Protein AF-A0A1S8BH50-F1 (afdb_monomer)

InterPro domains:
  IPR014816 tRNA (1-methyladenosine) methyltransferase catalytic subunit Gcd14 [PS51620] (1-243)
  IPR014816 tRNA (1-methyladenosine) methyltransferase catalytic subunit Gcd14 [PTHR12133] (14-242)
  IPR029063 S-adenosyl-L-methionine-dependent methyltransferase superfamily [G3DSA:3.40.50.150] (2-209)
  IPR029063 S-adenosyl-L-methionine-dependent methyltransferase superfamily [SSF53335] (15-240)

Solvent-accessible surface area (backbone atoms only — not comparable to full-atom values): 14411 Å² total; per-residue (Å²): 117,69,66,64,53,51,55,54,47,63,72,68,59,89,71,72,45,81,46,71,35,74,48,64,68,59,48,54,50,49,52,55,48,42,44,55,43,83,78,23,75,51,44,86,37,52,46,83,43,76,37,58,71,67,62,52,54,51,53,51,36,46,63,72,32,72,76,41,88,86,49,80,59,77,48,81,32,61,66,46,78,43,84,46,101,65,53,60,81,45,46,70,61,47,61,56,35,36,29,73,74,14,40,40,38,40,44,31,76,42,68,67,56,50,51,52,39,53,48,50,37,61,75,71,65,47,51,62,44,81,74,49,32,35,38,42,42,46,104,84,50,77,38,47,39,50,74,45,85,40,71,28,56,54,54,57,44,62,70,36,65,83,61,78,83,90,83,84,90,82,89,85,92,88,85,90,87,89,83,90,88,52,88,71,60,47,54,55,50,52,47,33,54,52,47,41,52,51,47,52,51,52,49,52,54,49,54,51,52,42,52,68,57,89,77,72,79,42,74,46,81,42,78,47,82,70,78,91,88,59,84,49,35,27,35,43,32,30,32,28,48,85,125

Secondary structure (DSSP, 8-state):
-HHHHHHHHHHH-S--EEEEES-HHHHHHHHHHHHHGGGTTTTTTEEEEES-HHHHHHHHHHHHHTT-TTSPPPP-EEEEEEE-TT-GGGHHHHHHHEEEEEEEEEEESSHHHHHHHHHHHHHTT-SEEEEEEEEE-STT-EEEEEEEEE--HHHHHHHHTTS-------------------TTHHHHHHHHHHHHHHHHHHHHHHHHHHHH--SS-EEEEEE-S-------EEEEEEEE---

Organism: NCBI:txid420778

Nearest PDB structures (foldseek):
  3mb5-assembly1_A  TM=7.021E-01  e=3.805E-06  Pyrococcus abyssi
  2b25-assembly2_B  TM=7.032E-01  e=1.064E-05  Homo sapiens
  2yvl-assembly1_D  TM=6.959E-01  e=5.247E-06  Aquifex aeolicus VF5
  2b25-assembly1_A  TM=7.133E-01  e=7.323E-05  Homo sapiens
  3e05-assembly1_G  TM=7.175E-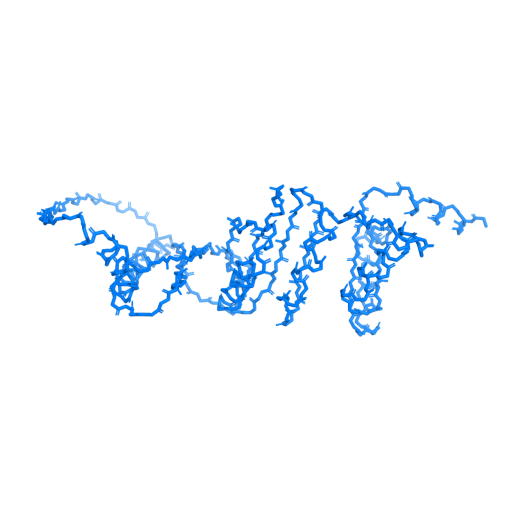01  e=2.825E-04  Geobacter metallireducens GS-15

Radius of gyration: 24.5 Å; Cα contacts (8 Å, |Δi|>4): 302; chains: 1; bounding box: 55×53×73 Å

pLDDT: mean 77.1, std 21.32, range [24.53, 97.88]

Foldseek 3Di:
DVVVVLVVVLVVDDAAAEDEDQDPVVQVVVLVCCCPVVNNPCNSRYDYDHDDPQVVLVVVQCVQCVNPPVDGRQADAQEEEAEDACCLVCQQSNLRNHDAQRKYKYWFQDPVVVVVSVVSCVVVVRQKDFPWKWKDFPDDDIWTKDKDWDQQVLVVCVVCVVPDDDDDDDDDDDDDDDDDDDVPVVVQVVQQVVVVVVLVVVVVVVNVVSNPDDDDIDIDIGIDTGDDDGSIIMMIMIGRHDD

Structure (mmCIF, N/CA/C/O backbone):
data_AF-A0A1S8BH50-F1
#
_entry.id   AF-A0A1S8BH50-F1
#
loop_
_atom_site.group_PDB
_atom_site.id
_atom_site.type_symbol
_atom_site.label_atom_id
_atom_site.label_alt_id
_atom_site.label_comp_id
_atom_site.label_asym_id
_atom_site.label_entity_id
_atom_site.label_seq_id
_atom_site.pdbx_PDB_ins_code
_atom_site.Cartn_x
_atom_site.Cartn_y
_atom_site.Cartn_z
_atom_site.occupancy
_atom_site.B_iso_or_equiv
_atom_site.auth_seq_id
_atom_site.auth_comp_id
_atom_site.auth_asym_id
_atom_site.auth_atom_id
_atom_site.pdbx_PDB_model_num
ATOM 1 N N . MET A 1 1 ? 15.007 -6.903 -35.157 1.00 47.75 1 MET A N 1
ATOM 2 C CA . MET A 1 1 ? 13.846 -7.816 -35.296 1.00 47.75 1 MET A CA 1
ATOM 3 C C . MET A 1 1 ? 13.335 -8.311 -33.941 1.00 47.75 1 MET A C 1
ATOM 5 O O . MET A 1 1 ? 12.157 -8.131 -33.691 1.00 47.75 1 MET A O 1
ATOM 9 N N . ALA A 1 2 ? 14.174 -8.856 -33.044 1.00 56.59 2 ALA A N 1
ATOM 10 C CA . ALA A 1 2 ? 13.726 -9.377 -31.736 1.00 56.59 2 ALA A CA 1
ATOM 11 C C . ALA A 1 2 ? 13.183 -8.314 -30.750 1.00 56.59 2 ALA A C 1
ATOM 13 O O . ALA A 1 2 ? 12.221 -8.572 -30.034 1.00 56.59 2 ALA A O 1
ATOM 14 N N . GLU A 1 3 ? 13.760 -7.109 -30.743 1.00 60.72 3 GLU A N 1
ATOM 15 C CA . GLU A 1 3 ? 13.380 -6.018 -29.828 1.00 60.72 3 GLU A CA 1
ATOM 16 C C . GLU A 1 3 ? 11.953 -5.500 -30.083 1.00 60.72 3 GLU A C 1
ATOM 18 O O . GLU A 1 3 ? 11.178 -5.302 -29.152 1.00 60.72 3 GLU A O 1
ATOM 23 N N . HIS A 1 4 ? 11.552 -5.410 -31.356 1.00 63.06 4 HIS A N 1
ATOM 24 C CA . HIS A 1 4 ? 10.189 -5.036 -31.739 1.00 63.06 4 HIS A CA 1
ATOM 25 C C . HIS A 1 4 ? 9.160 -6.094 -31.304 1.00 63.06 4 HIS A C 1
ATOM 27 O O . HIS A 1 4 ? 8.037 -5.753 -30.936 1.00 63.06 4 HIS A O 1
ATOM 33 N N . THR A 1 5 ? 9.541 -7.376 -31.298 1.00 81.69 5 THR A N 1
ATOM 34 C CA . THR A 1 5 ? 8.687 -8.478 -30.829 1.00 81.69 5 THR A CA 1
ATOM 35 C C . THR A 1 5 ? 8.511 -8.447 -29.311 1.00 81.69 5 THR A C 1
ATOM 37 O O . THR A 1 5 ? 7.391 -8.614 -28.831 1.00 81.69 5 THR A O 1
ATOM 40 N N . LEU A 1 6 ? 9.584 -8.181 -28.557 1.00 81.25 6 LEU A N 1
ATOM 41 C CA . LEU A 1 6 ? 9.535 -8.093 -27.095 1.00 81.25 6 LEU A CA 1
ATOM 42 C C . LEU A 1 6 ? 8.709 -6.893 -26.621 1.00 81.25 6 LEU A C 1
ATOM 44 O O . LEU A 1 6 ? 7.844 -7.047 -25.764 1.00 81.25 6 LEU A O 1
ATOM 48 N N . GLU A 1 7 ? 8.927 -5.713 -27.200 1.00 82.81 7 GLU A N 1
ATOM 49 C CA . GLU A 1 7 ? 8.166 -4.510 -26.841 1.00 82.81 7 GLU A CA 1
ATOM 50 C C . GLU A 1 7 ? 6.688 -4.620 -27.243 1.00 82.81 7 GLU A C 1
ATOM 52 O O . GLU A 1 7 ? 5.803 -4.189 -26.503 1.00 82.81 7 GLU A O 1
ATOM 57 N N . SER A 1 8 ? 6.390 -5.273 -28.372 1.00 85.38 8 SER A N 1
ATOM 58 C CA . SER A 1 8 ? 5.005 -5.584 -28.754 1.00 85.38 8 SER A CA 1
ATOM 59 C C . SER A 1 8 ? 4.345 -6.541 -27.759 1.00 85.38 8 SER A C 1
ATOM 61 O O . SER A 1 8 ? 3.203 -6.319 -27.360 1.00 85.38 8 SER A O 1
ATOM 63 N N . TRP A 1 9 ? 5.069 -7.569 -27.309 1.00 86.62 9 TRP A N 1
ATOM 64 C CA . TRP A 1 9 ? 4.581 -8.508 -26.301 1.00 86.62 9 TRP A CA 1
ATOM 65 C C . TRP A 1 9 ? 4.353 -7.830 -24.941 1.00 86.62 9 TRP A C 1
ATOM 67 O O . TRP A 1 9 ? 3.285 -7.988 -24.348 1.00 86.62 9 TRP A O 1
ATOM 77 N N . LYS A 1 10 ? 5.291 -6.990 -24.476 1.00 86.25 10 LYS A N 1
ATOM 78 C CA . LYS A 1 10 ? 5.160 -6.245 -23.210 1.00 86.25 10 LYS A CA 1
ATOM 79 C C . LYS A 1 10 ? 3.931 -5.340 -23.176 1.00 86.25 10 LYS A C 1
ATOM 81 O O . LYS A 1 10 ? 3.377 -5.121 -22.103 1.00 86.25 10 LYS A O 1
ATOM 86 N N . ARG A 1 11 ? 3.493 -4.821 -24.328 1.00 84.38 11 ARG A N 1
ATOM 87 C CA . ARG A 1 11 ? 2.265 -4.015 -24.445 1.00 84.38 11 ARG A CA 1
ATOM 88 C C . ARG A 1 11 ? 0.982 -4.837 -24.327 1.00 84.38 11 ARG A C 1
ATOM 90 O O . ARG A 1 11 ? -0.057 -4.268 -24.016 1.00 84.38 11 ARG A O 1
ATOM 97 N N . GLN A 1 12 ? 1.043 -6.137 -24.602 1.00 86.44 12 GLN A N 1
ATOM 98 C CA . GLN A 1 12 ? -0.116 -7.035 -24.609 1.00 86.44 12 GLN A CA 1
ATOM 99 C C . GLN A 1 12 ? -0.230 -7.885 -23.336 1.00 86.44 12 GLN A C 1
ATOM 101 O O . GLN A 1 12 ? -1.273 -8.504 -23.110 1.00 86.44 12 GLN A O 1
ATOM 106 N N . ARG A 1 13 ? 0.817 -7.938 -22.499 1.00 88.56 13 ARG A N 1
ATOM 107 C CA . ARG A 1 13 ? 0.786 -8.708 -21.248 1.00 88.56 13 ARG A CA 1
ATOM 108 C C . ARG A 1 13 ? -0.252 -8.134 -20.280 1.00 88.56 13 ARG A C 1
ATOM 110 O O . ARG A 1 13 ? -0.458 -6.926 -20.196 1.00 88.56 13 ARG A O 1
ATOM 117 N N . ARG A 1 14 ? -0.911 -9.036 -19.555 1.00 80.06 14 ARG A N 1
ATOM 118 C CA . ARG A 1 14 ? -2.075 -8.717 -18.713 1.00 80.06 14 ARG A CA 1
ATOM 119 C C . ARG A 1 14 ? -1.750 -8.619 -17.226 1.00 80.06 14 ARG A C 1
ATOM 121 O O . ARG A 1 14 ? -2.481 -7.958 -16.502 1.00 80.06 14 ARG A O 1
ATOM 128 N N . ALA A 1 15 ? -0.679 -9.269 -16.783 1.00 87.56 15 ALA A N 1
ATOM 129 C CA . ALA A 1 15 ? -0.177 -9.184 -15.421 1.00 87.56 15 ALA A CA 1
ATOM 130 C C . ALA A 1 15 ? 1.223 -8.577 -15.479 1.00 87.56 15 ALA A C 1
ATOM 132 O O . ALA A 1 15 ? 2.105 -9.116 -16.143 1.00 87.56 15 ALA A O 1
ATOM 133 N N . VAL A 1 16 ? 1.395 -7.427 -14.837 1.00 94.06 16 VAL A N 1
ATOM 134 C CA . VAL A 1 16 ? 2.675 -6.729 -14.741 1.00 94.06 16 VAL A CA 1
ATOM 135 C C . VAL A 1 16 ? 2.833 -6.208 -13.323 1.00 94.06 16 VAL A C 1
ATOM 137 O O . VAL A 1 16 ? 1.892 -5.668 -12.742 1.00 94.06 16 VAL A O 1
ATOM 140 N N . ILE A 1 17 ? 4.027 -6.378 -12.770 1.00 95.75 17 ILE A N 1
ATOM 141 C CA . ILE A 1 17 ? 4.427 -5.778 -11.504 1.00 95.75 17 ILE A CA 1
ATOM 142 C C . ILE A 1 17 ? 5.214 -4.518 -11.837 1.00 95.75 17 ILE A C 1
ATOM 144 O O . ILE A 1 17 ? 6.265 -4.581 -12.469 1.00 95.75 17 ILE A O 1
ATOM 148 N N . HIS A 1 18 ? 4.717 -3.366 -11.406 1.00 96.25 18 HIS A N 1
ATOM 149 C CA . HIS A 1 18 ? 5.473 -2.123 -11.458 1.00 96.25 18 HIS A CA 1
ATOM 150 C C . HIS A 1 18 ? 6.141 -1.910 -10.101 1.00 96.25 18 HIS A C 1
ATOM 152 O O . HIS A 1 18 ? 5.452 -1.723 -9.102 1.00 96.25 18 HIS A O 1
ATOM 158 N N . THR A 1 19 ? 7.472 -1.964 -10.062 1.00 96.50 19 THR A N 1
ATOM 159 C CA . THR A 1 19 ? 8.260 -1.738 -8.844 1.00 96.50 19 THR A CA 1
ATOM 160 C C . THR A 1 19 ? 9.001 -0.413 -8.933 1.00 96.50 19 THR A C 1
ATOM 162 O O . THR A 1 19 ? 9.530 -0.057 -9.989 1.00 96.50 19 THR A O 1
ATOM 165 N N . LEU A 1 20 ? 9.039 0.317 -7.821 1.00 96.31 20 LEU A N 1
ATOM 166 C CA . LEU A 1 20 ? 9.619 1.652 -7.738 1.00 96.31 20 LEU A CA 1
ATOM 167 C C . LEU A 1 20 ? 10.654 1.725 -6.616 1.00 96.31 20 LEU A C 1
ATOM 169 O O . LEU A 1 20 ? 10.475 1.109 -5.572 1.00 96.31 20 LEU A O 1
ATOM 173 N N . ASP A 1 21 ? 11.716 2.496 -6.829 1.00 94.62 21 ASP A N 1
ATOM 174 C CA . ASP A 1 21 ? 12.670 2.901 -5.791 1.00 94.62 21 ASP A CA 1
ATOM 175 C C . ASP A 1 21 ? 13.245 4.273 -6.168 1.00 94.62 21 ASP A C 1
ATOM 177 O O . ASP A 1 21 ? 13.461 4.584 -7.344 1.00 94.62 21 ASP A O 1
ATOM 181 N N . ILE A 1 22 ? 13.549 5.088 -5.164 1.00 93.00 22 ILE A N 1
ATOM 182 C CA . ILE A 1 22 ? 14.164 6.405 -5.354 1.00 93.00 22 ILE A CA 1
ATOM 183 C C . ILE A 1 22 ? 15.625 6.255 -5.807 1.00 93.00 22 ILE A C 1
ATOM 185 O O . ILE A 1 22 ? 16.144 7.095 -6.545 1.00 93.00 22 ILE A O 1
ATOM 189 N N . LYS A 1 23 ? 16.315 5.192 -5.378 1.00 94.12 23 LYS A N 1
ATOM 190 C CA . LYS A 1 23 ? 17.739 4.969 -5.636 1.00 94.12 23 LYS A CA 1
ATOM 191 C C . LYS A 1 23 ? 17.940 4.092 -6.879 1.00 94.12 23 LYS A C 1
ATOM 193 O O . LYS A 1 23 ? 17.662 2.891 -6.844 1.00 94.12 23 LYS A O 1
ATOM 198 N N . PRO A 1 24 ? 18.570 4.614 -7.952 1.00 96.38 24 PRO A N 1
ATOM 199 C CA . PRO A 1 24 ? 18.850 3.825 -9.155 1.00 96.38 24 PRO A CA 1
ATOM 200 C C . PRO A 1 24 ? 19.725 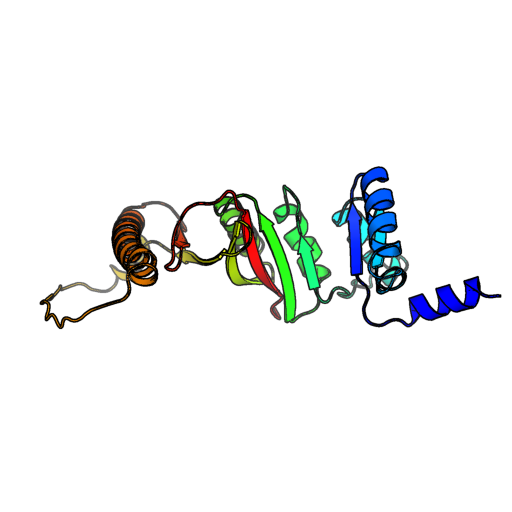2.592 -8.893 1.00 96.38 24 PRO A C 1
ATOM 202 O O . PRO A 1 24 ? 19.624 1.589 -9.596 1.00 96.38 24 PRO A O 1
ATOM 205 N N . SER A 1 25 ? 20.616 2.658 -7.898 1.00 9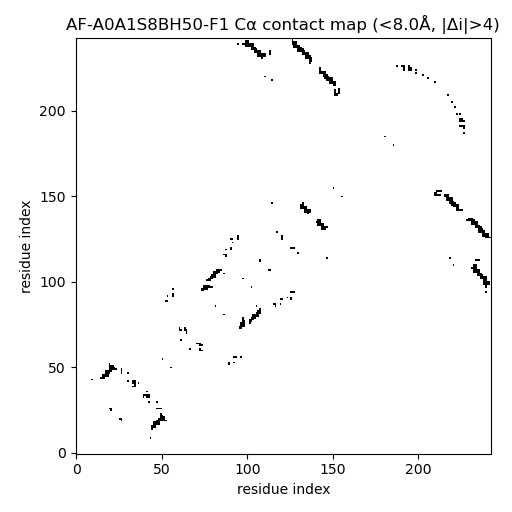6.00 25 SER A N 1
ATOM 206 C CA . SER A 1 25 ? 21.490 1.543 -7.521 1.00 96.00 25 SER A CA 1
ATOM 207 C C . SER A 1 25 ? 20.710 0.357 -6.952 1.00 96.00 25 SER A C 1
ATOM 209 O O . SER A 1 25 ? 21.025 -0.784 -7.290 1.00 96.00 25 SER A O 1
ATOM 211 N N . HIS A 1 26 ? 19.686 0.617 -6.135 1.00 93.81 26 HIS A N 1
ATOM 212 C CA . HIS A 1 26 ? 18.827 -0.415 -5.560 1.00 93.81 26 HIS A CA 1
ATOM 213 C C . HIS A 1 26 ? 18.008 -1.112 -6.648 1.00 93.81 26 HIS A C 1
ATOM 215 O O . HIS A 1 26 ? 18.003 -2.339 -6.706 1.00 93.81 26 HIS A O 1
ATOM 221 N N . LEU A 1 27 ? 17.426 -0.354 -7.585 1.00 94.62 27 LEU A N 1
ATOM 222 C CA . LEU A 1 27 ? 16.682 -0.936 -8.711 1.00 94.62 27 LEU A CA 1
ATOM 223 C C . LEU A 1 27 ? 17.562 -1.786 -9.616 1.00 94.62 27 LEU A C 1
ATOM 225 O O . LEU A 1 27 ? 17.183 -2.907 -9.931 1.00 94.62 27 LEU A O 1
ATOM 229 N N . LYS A 1 28 ? 18.764 -1.316 -9.975 1.00 96.06 28 LYS A N 1
ATOM 230 C CA . LYS A 1 28 ? 19.716 -2.123 -10.761 1.00 96.06 28 LYS A CA 1
ATOM 231 C C . LYS A 1 28 ? 20.071 -3.431 -10.057 1.00 96.06 28 LYS A C 1
ATOM 233 O O . LYS A 1 28 ? 20.252 -4.466 -10.700 1.00 96.06 28 LYS A O 1
ATOM 238 N N . HIS A 1 29 ? 20.203 -3.394 -8.732 1.00 96.12 29 HIS A N 1
ATOM 239 C CA . HIS A 1 29 ? 20.446 -4.596 -7.948 1.00 96.12 29 HIS A CA 1
ATOM 240 C C . HIS A 1 29 ? 19.228 -5.532 -7.953 1.00 96.12 29 HIS A C 1
ATOM 242 O O . HIS A 1 29 ? 19.386 -6.724 -8.217 1.00 96.12 29 HIS A O 1
ATOM 248 N N . ALA A 1 30 ? 18.023 -4.998 -7.741 1.00 94.88 30 ALA A N 1
ATOM 249 C CA . ALA A 1 30 ? 16.772 -5.750 -7.785 1.00 94.88 30 ALA A CA 1
ATOM 250 C C . ALA A 1 30 ? 16.532 -6.393 -9.163 1.00 94.88 30 ALA A C 1
ATOM 252 O O . ALA A 1 30 ? 16.246 -7.585 -9.249 1.00 94.88 30 ALA A O 1
ATOM 253 N N . GLU A 1 31 ? 16.755 -5.656 -10.249 1.00 96.44 31 GLU A N 1
ATOM 254 C CA . GLU A 1 31 ? 16.667 -6.151 -11.627 1.00 96.44 31 GLU A CA 1
ATOM 255 C C . GLU A 1 31 ? 17.644 -7.313 -11.875 1.00 96.44 31 GLU A C 1
ATOM 257 O O . GLU A 1 31 ? 17.289 -8.347 -12.453 1.00 96.44 31 GLU A O 1
ATOM 262 N N . LYS A 1 32 ? 18.874 -7.211 -11.356 1.00 96.38 32 LYS A N 1
ATOM 263 C CA . LYS A 1 32 ? 19.858 -8.303 -11.406 1.00 96.38 32 LYS A CA 1
ATOM 264 C C . LYS A 1 32 ? 19.402 -9.536 -10.618 1.00 96.38 32 LYS A C 1
ATOM 266 O O . LYS A 1 32 ? 19.696 -10.656 -11.036 1.00 96.38 32 LYS A O 1
ATOM 271 N N . ILE A 1 33 ? 18.717 -9.360 -9.489 1.00 96.06 33 ILE A N 1
ATOM 272 C CA . ILE A 1 33 ? 18.155 -10.474 -8.714 1.00 96.06 33 ILE A CA 1
ATOM 273 C C . ILE A 1 33 ? 17.031 -11.144 -9.507 1.00 96.06 33 ILE A C 1
ATOM 275 O O . ILE A 1 33 ? 17.090 -12.352 -9.733 1.00 96.06 33 ILE A O 1
ATOM 279 N N . VAL A 1 34 ? 16.050 -10.373 -9.982 1.00 95.75 34 VAL A N 1
ATOM 280 C CA . VAL A 1 34 ? 14.880 -10.895 -10.708 1.00 95.75 34 VAL A CA 1
ATOM 281 C C . VAL A 1 34 ? 15.297 -11.608 -11.998 1.00 95.75 34 VAL A C 1
ATOM 283 O O . VAL A 1 34 ? 14.832 -12.715 -12.264 1.00 95.75 34 VAL A O 1
ATOM 286 N N . SER A 1 35 ? 16.242 -11.046 -12.757 1.00 95.56 35 SER A N 1
ATOM 287 C CA . SER A 1 35 ? 16.769 -11.672 -13.983 1.00 95.56 35 SER A CA 1
ATOM 288 C C . SER A 1 35 ? 17.514 -12.989 -13.742 1.00 95.56 35 SER A C 1
ATOM 290 O O . SER A 1 35 ? 17.597 -13.826 -14.640 1.00 95.56 35 SER A O 1
ATOM 292 N N . ARG A 1 36 ? 18.047 -13.210 -12.535 1.00 95.69 36 ARG A N 1
ATOM 293 C CA . ARG A 1 36 ? 18.777 -14.437 -12.171 1.00 95.69 36 ARG A CA 1
ATOM 294 C C . ARG A 1 36 ? 17.913 -15.449 -11.428 1.00 95.69 36 ARG A C 1
ATOM 296 O O . ARG A 1 36 ? 18.204 -16.647 -11.476 1.00 95.69 36 ARG A O 1
ATOM 303 N N . PHE A 1 37 ? 16.853 -15.000 -10.762 1.00 95.69 37 PHE A N 1
ATOM 304 C CA . PHE A 1 37 ? 15.949 -15.867 -10.022 1.00 95.69 37 PHE A CA 1
ATOM 305 C C . PHE A 1 37 ? 15.291 -16.879 -10.960 1.00 95.69 37 PHE A C 1
ATOM 307 O O . PHE A 1 37 ? 14.649 -16.509 -11.942 1.00 95.69 37 PHE A O 1
ATOM 314 N N . ARG A 1 38 ? 15.479 -18.174 -10.670 1.00 94.75 38 ARG A N 1
ATOM 315 C CA . ARG A 1 38 ? 14.929 -19.292 -11.460 1.00 94.75 38 ARG A CA 1
ATOM 316 C C . ARG A 1 38 ? 15.088 -19.089 -12.977 1.00 94.75 38 ARG A C 1
ATOM 318 O O . ARG A 1 38 ? 14.145 -19.294 -13.732 1.00 94.75 38 ARG A O 1
ATOM 325 N N . ARG A 1 39 ? 16.293 -18.689 -13.411 1.00 93.94 39 ARG A N 1
ATOM 326 C CA . ARG A 1 39 ? 16.639 -18.419 -14.824 1.00 93.94 39 ARG A CA 1
ATOM 327 C C . ARG A 1 39 ? 15.825 -17.281 -15.464 1.00 93.94 39 ARG A C 1
ATOM 329 O O . ARG A 1 39 ? 15.541 -17.330 -16.654 1.00 93.94 39 ARG A O 1
ATOM 336 N N . GLY A 1 40 ? 15.456 -16.272 -14.678 1.00 92.06 40 GLY A N 1
ATOM 337 C CA . GLY A 1 40 ? 14.756 -15.086 -15.171 1.00 92.06 40 GLY A CA 1
ATOM 338 C C . GLY A 1 40 ? 13.276 -15.322 -15.450 1.00 92.06 40 GLY A C 1
ATOM 339 O O . GLY A 1 40 ? 12.705 -14.621 -16.279 1.00 92.06 40 GLY A O 1
ATOM 340 N N . MET A 1 41 ? 12.655 -16.285 -14.757 1.00 92.94 41 MET A N 1
ATOM 341 C CA . MET A 1 41 ? 11.241 -16.650 -14.931 1.00 92.94 41 MET A CA 1
ATOM 342 C C . MET A 1 41 ? 10.299 -15.437 -14.906 1.00 92.94 41 MET A C 1
ATOM 344 O O . MET A 1 41 ? 9.343 -15.422 -15.667 1.00 92.94 41 MET A O 1
ATOM 348 N N . TYR A 1 42 ? 10.603 -14.427 -14.081 1.00 92.50 42 TYR A N 1
ATOM 349 C CA . TYR A 1 42 ? 9.792 -13.212 -13.918 1.00 92.50 42 TYR A CA 1
ATOM 350 C C . TYR A 1 42 ? 10.415 -11.954 -14.534 1.00 92.50 42 TYR A C 1
ATOM 352 O O . TYR A 1 42 ? 9.884 -10.859 -14.372 1.00 92.50 42 TYR A O 1
ATOM 360 N N . ALA A 1 43 ? 11.551 -12.068 -15.228 1.00 92.06 43 ALA A N 1
ATOM 361 C CA . ALA A 1 43 ? 12.286 -10.906 -15.737 1.00 92.06 43 ALA A CA 1
ATOM 362 C C . ALA A 1 43 ? 11.452 -10.042 -16.695 1.00 92.06 43 ALA A C 1
ATOM 364 O O . ALA A 1 43 ? 11.649 -8.835 -16.773 1.00 92.06 43 ALA A O 1
ATOM 365 N N . ASN A 1 44 ? 10.504 -10.665 -17.397 1.00 91.38 44 ASN A N 1
ATOM 366 C CA . ASN A 1 44 ? 9.620 -10.000 -18.345 1.00 91.38 44 ASN A CA 1
ATOM 367 C C . ASN A 1 44 ? 8.269 -9.587 -17.737 1.00 91.38 44 ASN A C 1
ATOM 369 O O . ASN A 1 44 ? 7.476 -8.956 -18.433 1.00 91.38 44 ASN A O 1
ATOM 373 N N . ASP A 1 45 ? 8.003 -9.910 -16.471 1.00 92.50 45 ASP A N 1
ATOM 374 C CA . ASP A 1 45 ? 6.743 -9.594 -15.781 1.00 92.50 45 ASP A CA 1
ATOM 375 C C . ASP A 1 45 ? 6.883 -8.399 -14.827 1.00 92.50 45 ASP A C 1
ATOM 377 O O . ASP A 1 45 ? 5.884 -7.892 -14.317 1.00 92.50 45 ASP A O 1
ATOM 381 N N . VAL A 1 46 ? 8.114 -7.927 -14.603 1.00 95.12 46 VAL A N 1
ATOM 382 C CA . VAL A 1 46 ? 8.432 -6.823 -13.693 1.00 95.12 46 VAL A CA 1
ATOM 383 C C . VAL A 1 46 ? 9.003 -5.642 -14.473 1.00 95.12 46 VAL A C 1
ATOM 385 O O . VAL A 1 46 ? 9.986 -5.786 -15.195 1.00 95.12 46 VAL A O 1
ATOM 388 N N . ASP A 1 47 ? 8.412 -4.464 -14.287 1.00 95.25 47 ASP A N 1
ATOM 389 C CA . ASP A 1 47 ? 8.947 -3.195 -14.773 1.00 95.25 47 ASP A CA 1
ATOM 390 C C . ASP A 1 47 ? 9.511 -2.381 -13.612 1.00 95.25 47 ASP A C 1
ATOM 392 O O . ASP A 1 47 ? 8.829 -2.156 -12.609 1.00 95.25 47 ASP A O 1
ATOM 396 N N . PHE A 1 48 ? 10.735 -1.895 -13.787 1.00 96.12 48 PHE A N 1
ATOM 397 C CA . PHE A 1 48 ? 11.479 -1.127 -12.796 1.00 96.12 48 PHE A CA 1
ATOM 398 C C . PHE A 1 48 ? 11.403 0.366 -13.125 1.00 96.12 48 PHE A C 1
ATOM 400 O O . PHE A 1 48 ? 11.789 0.776 -14.221 1.00 96.12 48 PHE A O 1
ATOM 407 N N . HIS A 1 49 ? 10.952 1.188 -12.176 1.00 96.44 49 HIS A N 1
ATOM 408 C CA . HIS A 1 49 ? 10.856 2.641 -12.343 1.00 96.44 49 HIS A CA 1
ATOM 409 C C . HIS A 1 49 ? 11.654 3.358 -11.259 1.00 96.44 49 HIS A C 1
ATOM 411 O O . HIS A 1 49 ? 11.431 3.148 -10.071 1.00 96.44 49 HIS A O 1
ATOM 417 N N . VAL A 1 50 ? 12.575 4.229 -11.665 1.00 96.50 50 VAL A N 1
ATOM 418 C CA . VAL A 1 50 ? 13.305 5.092 -10.730 1.00 96.50 50 VAL A CA 1
ATOM 419 C C . VAL A 1 50 ? 12.439 6.305 -10.406 1.00 96.50 50 VAL A C 1
ATOM 421 O O . VAL A 1 50 ? 12.068 7.043 -11.318 1.00 96.50 50 VAL A O 1
ATOM 424 N N . GLY A 1 51 ? 12.160 6.539 -9.127 1.00 93.44 51 GLY A N 1
ATOM 425 C CA . GLY A 1 51 ? 11.415 7.711 -8.668 1.00 93.44 51 GLY A CA 1
ATOM 426 C C . GLY A 1 51 ? 10.448 7.403 -7.534 1.00 93.44 51 GLY A C 1
ATOM 427 O O . GLY A 1 51 ? 10.426 6.301 -6.987 1.00 93.44 51 GLY A O 1
ATOM 428 N N . ASP A 1 52 ? 9.651 8.404 -7.175 1.00 92.25 52 ASP A N 1
ATOM 429 C CA . ASP A 1 52 ? 8.609 8.280 -6.165 1.00 92.25 52 ASP A CA 1
ATOM 430 C C . ASP A 1 52 ? 7.264 7.836 -6.770 1.00 92.25 52 ASP A C 1
ATOM 432 O O . ASP A 1 52 ? 6.968 8.041 -7.953 1.00 92.25 52 ASP A O 1
ATOM 436 N N . VAL A 1 53 ? 6.424 7.242 -5.919 1.00 93.56 53 VAL A N 1
ATOM 437 C CA . VAL A 1 53 ? 5.089 6.744 -6.287 1.00 93.56 53 VAL A CA 1
ATOM 438 C C . VAL A 1 53 ? 4.189 7.866 -6.807 1.00 93.56 53 VAL A C 1
ATOM 440 O O . VAL A 1 53 ? 3.455 7.661 -7.778 1.00 93.56 53 VAL A O 1
ATOM 443 N N . SER A 1 54 ? 4.272 9.062 -6.217 1.00 93.88 54 SER A N 1
ATOM 444 C CA . SER A 1 54 ? 3.408 10.186 -6.577 1.00 93.88 54 SER A CA 1
ATOM 445 C C . SER A 1 54 ? 3.642 10.633 -8.012 1.00 93.88 54 SER A C 1
ATOM 447 O O . SER A 1 54 ? 2.704 10.720 -8.811 1.00 93.88 54 SER A O 1
ATOM 449 N N . SER A 1 55 ? 4.904 10.873 -8.355 1.00 94.12 55 SER A N 1
ATOM 450 C CA . SER A 1 55 ? 5.331 11.286 -9.687 1.00 94.12 55 SER A CA 1
ATOM 451 C C . SER A 1 55 ? 4.976 10.239 -10.734 1.00 94.12 55 SER A C 1
ATOM 453 O O . SER A 1 55 ? 4.477 10.591 -11.803 1.00 94.12 55 SER A O 1
ATOM 455 N N . TRP A 1 56 ? 5.166 8.954 -10.426 1.00 95.81 56 TRP A N 1
ATOM 456 C CA . TRP A 1 56 ? 4.862 7.878 -11.363 1.00 95.81 56 TRP A CA 1
ATOM 457 C 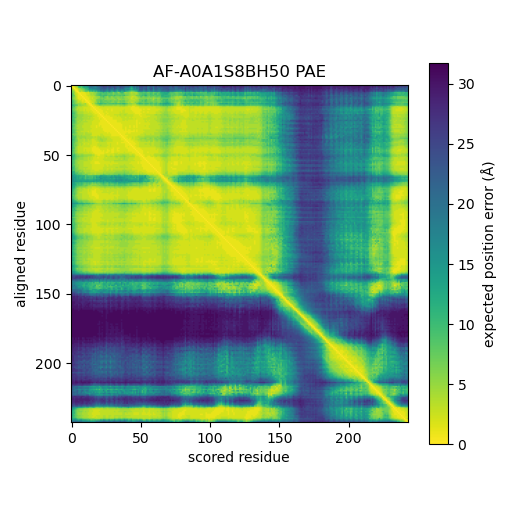C . TRP A 1 56 ? 3.362 7.753 -11.663 1.00 95.81 56 TRP A C 1
ATOM 459 O O . TRP A 1 56 ? 2.974 7.708 -12.834 1.00 95.81 56 TRP A O 1
ATOM 469 N N . ILE A 1 57 ? 2.499 7.774 -10.637 1.00 96.00 57 ILE A N 1
ATOM 470 C CA . ILE A 1 57 ? 1.041 7.731 -10.836 1.00 96.00 57 ILE A CA 1
ATOM 471 C C . ILE A 1 57 ? 0.569 8.973 -11.605 1.00 96.00 57 ILE A C 1
ATOM 473 O O . ILE A 1 57 ? -0.189 8.848 -12.569 1.00 96.00 57 ILE A O 1
ATOM 477 N N . LYS A 1 58 ? 1.042 10.170 -11.233 1.00 94.50 58 LYS A N 1
ATOM 478 C CA . LYS A 1 58 ? 0.690 11.422 -11.925 1.00 94.50 58 LYS A CA 1
ATOM 479 C C . LYS A 1 58 ? 1.098 11.388 -13.396 1.00 94.50 58 LYS A C 1
ATOM 481 O O . LYS A 1 58 ? 0.280 11.702 -14.255 1.00 94.50 58 LYS A O 1
ATOM 486 N N . ALA A 1 59 ? 2.318 10.943 -13.701 1.00 93.94 59 ALA A N 1
ATOM 487 C CA . ALA A 1 59 ? 2.780 10.787 -15.077 1.00 93.94 59 ALA A CA 1
ATOM 488 C C . ALA A 1 59 ? 1.900 9.803 -15.864 1.00 93.94 59 ALA A C 1
ATOM 490 O O . ALA A 1 59 ? 1.589 10.041 -17.035 1.00 93.94 59 ALA A O 1
ATOM 491 N N . ARG A 1 60 ? 1.445 8.721 -15.219 1.00 94.00 60 ARG A N 1
ATOM 492 C CA . ARG A 1 60 ? 0.535 7.752 -15.835 1.00 94.00 60 ARG A CA 1
ATOM 493 C C . ARG A 1 60 ? -0.828 8.361 -16.153 1.00 94.00 60 ARG A C 1
ATOM 495 O O . ARG A 1 60 ? -1.328 8.151 -17.258 1.00 94.00 60 ARG A O 1
ATOM 502 N N . PHE A 1 61 ? -1.382 9.153 -15.241 1.00 94.00 61 PHE A N 1
ATOM 503 C CA . PHE A 1 61 ? -2.615 9.903 -15.476 1.00 94.00 61 PHE A CA 1
ATOM 504 C C . PHE A 1 61 ? -2.467 10.907 -16.622 1.00 94.00 61 PHE A C 1
ATOM 506 O O . PHE A 1 61 ? -3.280 10.897 -17.543 1.00 94.00 61 PHE A O 1
ATOM 513 N N . THR A 1 62 ? -1.391 11.699 -16.651 1.00 92.88 62 THR A N 1
ATOM 514 C CA . THR A 1 62 ? -1.121 12.629 -17.762 1.00 92.88 62 THR A CA 1
ATOM 515 C C . THR A 1 62 ? -1.018 11.904 -19.108 1.00 92.88 62 THR A C 1
ATOM 517 O O . THR A 1 62 ? -1.529 12.383 -20.122 1.00 92.88 62 THR A O 1
ATOM 520 N N . ALA A 1 63 ? -0.399 10.721 -19.136 1.00 90.94 63 ALA A N 1
ATOM 521 C CA . ALA A 1 63 ? -0.297 9.917 -20.351 1.00 90.94 63 ALA A CA 1
ATOM 522 C C . ALA A 1 63 ? -1.662 9.382 -20.834 1.00 90.94 63 ALA A C 1
ATOM 524 O O . ALA A 1 63 ? -1.890 9.304 -22.043 1.00 90.94 63 ALA A O 1
ATOM 525 N N . GLN A 1 64 ? -2.578 9.034 -19.921 1.00 89.94 64 GLN A N 1
ATOM 526 C CA . GLN A 1 64 ? -3.937 8.585 -20.261 1.00 89.94 64 GLN A CA 1
ATOM 527 C C . GLN A 1 64 ? -4.803 9.711 -20.837 1.00 89.94 64 GLN A C 1
ATOM 529 O O . GLN A 1 64 ? -5.586 9.477 -21.766 1.00 89.94 64 GLN A O 1
ATOM 534 N N . THR A 1 65 ? -4.667 10.922 -20.297 1.00 88.25 65 THR A N 1
ATOM 535 C CA . THR A 1 65 ? -5.452 12.083 -20.732 1.00 88.25 65 THR A CA 1
ATOM 536 C C . THR A 1 65 ? -4.882 12.740 -21.985 1.00 88.25 65 THR A C 1
ATOM 538 O O . THR A 1 65 ? -5.570 13.525 -22.623 1.00 88.25 65 THR A O 1
ATOM 541 N N . LYS A 1 66 ? -3.649 12.399 -22.394 1.00 85.19 66 LYS A N 1
ATOM 542 C CA . LYS A 1 66 ? -2.946 12.999 -23.547 1.00 85.19 66 LYS A CA 1
ATOM 543 C C . LYS A 1 66 ? -2.901 14.536 -23.490 1.00 85.19 66 LYS A C 1
ATOM 545 O O . LYS A 1 66 ? -2.864 15.190 -24.528 1.00 85.19 66 LYS A O 1
ATOM 550 N N . GLY A 1 67 ? -2.906 15.104 -22.284 1.00 73.81 67 GLY A N 1
ATOM 551 C CA . GLY A 1 67 ? -2.944 16.554 -22.071 1.00 73.81 67 GLY A CA 1
ATOM 552 C C . GLY A 1 67 ? -4.333 17.189 -22.185 1.00 73.81 67 GLY A C 1
ATOM 553 O O . GLY A 1 67 ? -4.439 18.406 -22.067 1.00 73.81 67 GLY A O 1
ATOM 554 N N . ASP A 1 68 ? -5.391 16.399 -22.375 1.00 81.44 68 ASP A N 1
ATOM 555 C CA . ASP A 1 68 ? -6.767 16.882 -22.305 1.00 81.44 68 ASP A CA 1
ATOM 556 C C . ASP A 1 68 ? -7.204 17.027 -20.842 1.00 81.44 68 ASP A C 1
ATOM 558 O O . ASP A 1 68 ? -7.463 16.044 -20.147 1.00 81.44 68 ASP A O 1
ATOM 562 N N . ALA A 1 69 ? -7.277 18.272 -20.373 1.00 75.06 69 ALA A N 1
ATOM 563 C CA . ALA A 1 69 ? -7.671 18.596 -19.006 1.00 75.06 69 ALA A CA 1
ATOM 564 C C . ALA A 1 69 ? -9.149 18.292 -18.704 1.00 75.06 69 ALA A C 1
ATOM 566 O O . ALA A 1 69 ? -9.537 18.295 -17.539 1.00 75.06 69 ALA A O 1
ATOM 567 N N . THR A 1 70 ? -9.975 18.045 -19.725 1.00 79.88 70 THR A N 1
ATOM 568 C CA . THR A 1 70 ? -11.398 17.720 -19.541 1.00 79.88 70 THR A CA 1
ATOM 569 C C . THR A 1 70 ? -11.638 16.237 -19.283 1.00 79.88 70 THR A C 1
ATOM 571 O O . THR A 1 70 ? -12.702 15.856 -18.797 1.00 79.88 70 THR A O 1
ATOM 574 N N . LYS A 1 71 ? -10.650 15.391 -19.592 1.00 87.06 71 LYS A N 1
ATOM 575 C CA . LYS A 1 71 ? -10.745 13.950 -19.412 1.00 87.06 71 LYS A CA 1
ATOM 576 C C . LYS A 1 71 ? -10.234 13.562 -18.031 1.00 87.06 71 LYS A C 1
ATOM 578 O O . LYS A 1 71 ? -9.063 13.767 -17.717 1.00 87.06 71 LYS A O 1
ATOM 583 N N . GLU A 1 72 ? -11.090 12.944 -17.227 1.00 86.56 72 GLU A N 1
ATOM 584 C CA . GLU A 1 72 ? -10.650 12.369 -15.961 1.00 86.56 72 GLU A CA 1
ATOM 585 C C . GLU A 1 72 ? -9.802 11.109 -16.203 1.00 86.56 72 GLU A C 1
ATOM 587 O O . GLU A 1 72 ? -10.119 10.301 -17.086 1.00 86.56 72 GLU A O 1
ATOM 592 N N . PRO A 1 73 ? -8.693 10.937 -15.463 1.00 89.88 73 PRO A N 1
ATOM 593 C CA . PRO A 1 73 ? -7.884 9.737 -15.566 1.00 89.88 73 PRO A CA 1
ATOM 594 C C . PRO A 1 73 ? -8.626 8.525 -14.996 1.00 89.88 73 PRO A C 1
ATOM 596 O O . PRO A 1 73 ? -9.290 8.605 -13.962 1.00 89.88 73 PRO A O 1
ATOM 599 N N . GLU A 1 74 ? -8.466 7.380 -15.652 1.00 92.69 74 GLU A N 1
ATOM 600 C CA . GLU A 1 74 ? -9.082 6.131 -15.212 1.00 92.69 74 GLU A CA 1
ATOM 601 C C . GLU A 1 74 ? -8.138 5.362 -14.273 1.00 92.69 74 GLU A C 1
ATOM 603 O O . GLU A 1 74 ? -6.921 5.319 -14.515 1.00 92.69 74 GLU A O 1
ATOM 608 N N . PRO A 1 75 ? -8.672 4.694 -13.232 1.00 95.75 75 PRO A N 1
ATOM 609 C CA . PRO A 1 75 ? -7.888 3.775 -12.418 1.00 95.75 75 PRO A CA 1
ATOM 610 C C . PRO A 1 75 ? -7.237 2.697 -13.294 1.00 95.75 75 PRO A C 1
ATOM 612 O O . PRO A 1 75 ? -7.810 2.277 -14.298 1.00 95.75 75 PRO A O 1
ATOM 615 N N . PHE A 1 76 ? -6.040 2.251 -12.925 1.00 95.12 76 PHE A N 1
ATOM 616 C CA . PHE A 1 76 ? -5.256 1.293 -13.716 1.00 95.12 76 PHE A CA 1
ATOM 617 C C . PHE A 1 76 ? -4.511 0.247 -12.875 1.00 95.12 76 PHE A C 1
ATOM 619 O O . PHE A 1 76 ? -3.870 -0.644 -13.433 1.00 95.12 76 PHE A O 1
ATOM 626 N N . LEU A 1 77 ? -4.547 0.357 -11.545 1.00 96.50 77 LEU A N 1
ATOM 627 C CA . LEU A 1 77 ? -3.891 -0.575 -10.629 1.00 96.50 77 LEU A CA 1
ATOM 628 C C . LEU A 1 77 ? -4.923 -1.556 -10.076 1.00 96.50 77 LEU A C 1
ATOM 630 O O . LEU A 1 77 ? -5.987 -1.146 -9.633 1.00 96.50 77 LEU A O 1
ATOM 634 N N . SER A 1 78 ? -4.616 -2.852 -10.072 1.00 96.88 78 SER A N 1
ATOM 635 C CA . SER A 1 78 ? -5.471 -3.863 -9.416 1.00 96.88 78 SER A CA 1
ATOM 636 C C . SER A 1 78 ? -5.062 -4.114 -7.963 1.00 96.88 78 SER A C 1
ATOM 638 O O . SER A 1 78 ? -5.907 -4.375 -7.110 1.00 96.88 78 SER A O 1
ATOM 640 N N . TYR A 1 79 ? -3.762 -4.011 -7.686 1.00 97.62 79 TYR A N 1
ATOM 641 C CA . TYR A 1 79 ? -3.159 -4.245 -6.380 1.00 97.62 79 TYR A CA 1
ATOM 642 C C . TYR A 1 79 ? -2.049 -3.226 -6.147 1.00 97.62 79 TYR A C 1
ATOM 644 O O . TYR A 1 79 ? -1.339 -2.867 -7.090 1.00 97.62 79 TYR A O 1
ATOM 652 N N . VAL A 1 80 ? -1.884 -2.783 -4.904 1.00 97.88 80 VAL A N 1
ATOM 653 C CA . VAL A 1 80 ? -0.797 -1.888 -4.490 1.00 97.88 80 VAL A CA 1
ATOM 654 C C . VAL A 1 80 ? -0.193 -2.397 -3.187 1.00 97.88 80 VAL A C 1
ATOM 656 O O . VAL A 1 80 ? -0.921 -2.764 -2.270 1.00 97.88 80 VAL A O 1
ATOM 659 N N . PHE A 1 81 ? 1.136 -2.401 -3.109 1.00 97.38 81 PHE A N 1
ATOM 660 C CA . PHE A 1 81 ? 1.890 -2.673 -1.889 1.00 97.38 81 PHE A CA 1
ATOM 661 C C . PHE A 1 81 ? 2.803 -1.477 -1.613 1.00 97.38 81 PHE A C 1
ATOM 663 O O . PHE A 1 81 ? 3.624 -1.132 -2.464 1.00 97.38 81 PHE A O 1
ATOM 670 N N . LEU A 1 82 ? 2.637 -0.827 -0.464 1.00 96.50 82 LEU A N 1
ATOM 671 C CA . LEU A 1 82 ? 3.447 0.314 -0.046 1.00 96.50 82 LEU A CA 1
ATOM 672 C C . LEU A 1 82 ? 4.325 -0.089 1.137 1.00 96.50 82 LEU A C 1
ATOM 674 O O . LEU A 1 82 ? 3.818 -0.406 2.206 1.00 96.50 82 LEU A O 1
ATOM 678 N N . ASP A 1 83 ? 5.636 -0.030 0.938 1.00 93.81 83 ASP A N 1
ATOM 679 C CA . ASP A 1 83 ? 6.647 -0.121 1.994 1.00 93.81 83 ASP A CA 1
ATOM 680 C C . ASP A 1 83 ? 7.444 1.185 1.982 1.00 93.81 83 ASP A C 1
ATOM 682 O O . ASP A 1 83 ? 8.484 1.316 1.336 1.00 93.81 83 ASP A O 1
ATOM 686 N N . LEU A 1 84 ? 6.837 2.217 2.571 1.00 90.44 84 LEU A N 1
ATOM 687 C CA . LEU A 1 84 ? 7.331 3.590 2.571 1.00 90.44 84 LEU A CA 1
ATOM 688 C C . LEU A 1 84 ? 7.157 4.180 3.978 1.00 90.44 84 LEU A C 1
ATOM 690 O O . LEU A 1 84 ? 6.149 3.900 4.625 1.00 90.44 84 LEU A O 1
ATOM 694 N N . PRO A 1 85 ? 8.080 5.040 4.447 1.00 83.31 85 PRO A N 1
ATOM 695 C CA . PRO A 1 85 ? 7.996 5.633 5.784 1.00 83.31 85 PRO A CA 1
ATOM 696 C C . PRO A 1 85 ? 6.786 6.564 5.985 1.00 83.31 85 PRO A C 1
ATOM 698 O O . PRO A 1 85 ? 6.376 6.741 7.128 1.00 83.31 85 PRO A O 1
ATOM 701 N N . SER A 1 86 ? 6.224 7.111 4.898 1.00 84.19 86 SER A N 1
ATOM 702 C CA . SER A 1 86 ? 5.068 8.027 4.888 1.00 84.19 86 SER A CA 1
ATOM 703 C C . SER A 1 86 ? 4.055 7.604 3.821 1.00 84.19 86 SER A C 1
ATOM 705 O O . SER A 1 86 ? 3.896 8.235 2.773 1.00 84.19 86 SER A O 1
ATOM 707 N N . ALA A 1 87 ? 3.435 6.444 4.023 1.00 89.19 87 ALA A N 1
ATOM 708 C CA . ALA A 1 87 ? 2.461 5.896 3.082 1.00 89.19 87 ALA A CA 1
ATOM 709 C C . ALA A 1 87 ? 1.138 6.688 3.068 1.00 89.19 87 ALA A C 1
ATOM 711 O O . ALA A 1 87 ? 0.436 6.693 2.055 1.00 89.19 87 ALA A O 1
ATOM 712 N N . GLU A 1 88 ? 0.826 7.390 4.158 1.00 89.00 88 GLU A N 1
ATOM 713 C CA . GLU A 1 88 ? -0.356 8.232 4.347 1.00 89.00 88 GLU A CA 1
ATOM 714 C C . GLU A 1 88 ? -0.481 9.317 3.278 1.00 89.00 88 GLU A C 1
ATOM 716 O O . GLU A 1 88 ? -1.560 9.503 2.711 1.00 89.00 88 GLU A O 1
ATOM 721 N N . ASP A 1 89 ? 0.643 9.918 2.890 1.00 91.12 89 ASP A N 1
ATOM 722 C CA . ASP A 1 89 ? 0.714 10.949 1.852 1.00 91.12 89 ASP A CA 1
ATOM 723 C C . ASP A 1 89 ? 0.298 10.430 0.469 1.00 91.12 89 ASP A C 1
ATOM 725 O O . ASP A 1 89 ? -0.076 11.197 -0.421 1.00 91.12 89 ASP A O 1
ATOM 729 N N . GLN A 1 90 ? 0.375 9.114 0.256 1.00 92.94 90 GLN A N 1
ATOM 730 C CA . GLN A 1 90 ? 0.042 8.486 -1.020 1.00 92.94 90 GLN A CA 1
ATOM 731 C C . GLN A 1 90 ? -1.412 8.011 -1.080 1.00 92.94 90 GLN A C 1
ATOM 733 O O . GLN A 1 90 ? -1.902 7.734 -2.176 1.00 92.94 90 GLN A O 1
ATOM 738 N N . MET A 1 91 ? -2.121 7.941 0.052 1.00 92.88 91 MET A N 1
ATOM 739 C CA . MET A 1 91 ? -3.447 7.319 0.140 1.00 92.88 91 MET A CA 1
ATOM 740 C C . MET A 1 91 ? -4.457 7.960 -0.811 1.00 92.88 91 MET A C 1
ATOM 742 O O . MET A 1 91 ? -5.149 7.252 -1.543 1.00 92.88 91 MET A O 1
ATOM 746 N N . GLU A 1 92 ? -4.520 9.293 -0.869 1.00 94.81 92 GLU A N 1
ATOM 747 C CA . GLU A 1 92 ? -5.457 9.986 -1.760 1.00 94.81 92 GLU A CA 1
ATOM 748 C C . GLU A 1 92 ? -5.168 9.664 -3.232 1.00 94.81 92 GLU A C 1
ATOM 750 O O . GLU A 1 92 ? -6.073 9.346 -4.008 1.00 94.81 92 GLU A O 1
ATOM 755 N N . LEU A 1 93 ? -3.899 9.698 -3.629 1.00 95.38 93 LEU A N 1
ATOM 756 C CA . LEU A 1 93 ? -3.506 9.455 -5.010 1.00 95.38 93 LEU A CA 1
ATOM 757 C C . LEU A 1 93 ? -3.711 7.990 -5.414 1.00 95.38 93 LEU A C 1
ATOM 759 O O . LEU A 1 93 ? -4.236 7.710 -6.494 1.00 95.38 93 LEU A O 1
ATOM 763 N N . VAL A 1 94 ? -3.358 7.058 -4.529 1.00 96.56 94 VAL A N 1
ATOM 764 C CA . VAL A 1 94 ? -3.588 5.622 -4.719 1.00 96.56 94 VAL A CA 1
ATOM 765 C C . VAL A 1 94 ? -5.083 5.324 -4.801 1.00 96.56 94 VAL A C 1
ATOM 767 O O . VAL A 1 94 ? -5.485 4.522 -5.643 1.00 96.56 94 VAL A O 1
ATOM 770 N N . SER A 1 95 ? -5.922 6.019 -4.025 1.00 95.50 95 SER A N 1
ATOM 771 C CA . SER A 1 95 ? -7.380 5.858 -4.098 1.00 95.50 95 SER A CA 1
ATOM 772 C C . SER A 1 95 ? -7.935 6.160 -5.488 1.00 95.50 95 SER A C 1
ATOM 774 O O . SER A 1 95 ? -8.878 5.506 -5.916 1.00 95.50 95 SER A O 1
ATOM 776 N N . LYS A 1 96 ? -7.322 7.094 -6.227 1.00 95.25 96 LYS A N 1
ATOM 777 C CA . LYS A 1 96 ? -7.703 7.426 -7.608 1.00 95.25 96 LYS A CA 1
ATOM 778 C C . LYS A 1 96 ? -7.180 6.380 -8.595 1.00 95.25 96 LYS A C 1
ATOM 780 O O . LYS A 1 96 ? -7.885 6.027 -9.534 1.00 95.25 96 LYS A O 1
ATOM 785 N N . ALA A 1 97 ? -5.972 5.861 -8.370 1.00 96.94 97 ALA A N 1
ATOM 786 C CA . ALA A 1 97 ? -5.289 4.952 -9.292 1.00 96.94 97 ALA A CA 1
ATOM 787 C C . ALA A 1 97 ? -5.712 3.476 -9.182 1.00 96.94 97 ALA A C 1
ATOM 789 O O . ALA A 1 97 ? -5.603 2.741 -10.164 1.00 96.94 97 ALA A O 1
ATOM 790 N N . LEU A 1 98 ? -6.176 3.026 -8.014 1.00 97.50 98 LEU A N 1
ATOM 791 C CA . LEU A 1 98 ? -6.555 1.634 -7.743 1.00 97.50 98 LEU A CA 1
ATOM 792 C C . LEU A 1 98 ? -7.973 1.340 -8.236 1.00 97.50 98 LEU A C 1
ATOM 794 O O . LEU A 1 98 ? -8.857 2.112 -7.930 1.00 97.50 98 LEU A O 1
ATOM 798 N N . HIS A 1 99 ? -8.253 0.260 -8.958 1.00 96.94 99 HIS A N 1
ATOM 799 C CA . HIS A 1 99 ? -9.622 -0.094 -9.352 1.00 96.94 99 HIS A CA 1
ATOM 800 C C . HIS A 1 99 ? -10.540 -0.302 -8.137 1.00 96.94 99 HIS A C 1
ATOM 802 O O . HIS A 1 99 ? -10.078 -0.624 -7.042 1.00 96.94 99 HIS A O 1
ATOM 808 N N . VAL A 1 100 ? -11.854 -0.138 -8.334 1.00 96.31 100 VAL A N 1
ATOM 809 C CA . VAL A 1 100 ? -12.855 -0.608 -7.359 1.00 96.31 100 VAL A CA 1
ATOM 810 C C . VAL A 1 100 ? -12.626 -2.099 -7.101 1.00 96.31 100 VAL A C 1
ATOM 812 O O . VAL A 1 100 ? -12.260 -2.828 -8.022 1.00 96.31 100 VAL A O 1
ATOM 815 N N . ASP A 1 101 ? -12.771 -2.517 -5.845 1.00 95.94 101 ASP A N 1
ATOM 816 C CA . ASP A 1 101 ? -12.430 -3.846 -5.319 1.00 95.94 101 ASP A CA 1
ATOM 817 C C . ASP A 1 101 ? -10.934 -4.209 -5.376 1.00 95.94 101 ASP A C 1
ATOM 819 O O . ASP A 1 101 ? -10.535 -5.286 -4.924 1.00 95.94 101 ASP A O 1
ATOM 823 N N . GLY A 1 102 ? -10.083 -3.301 -5.863 1.00 96.62 102 GLY A N 1
ATOM 824 C CA . GLY A 1 102 ? -8.636 -3.437 -5.787 1.00 96.62 102 GLY A CA 1
ATOM 825 C C . GLY A 1 102 ? -8.151 -3.422 -4.338 1.00 96.62 102 GLY A C 1
ATOM 826 O O . GLY A 1 102 ? -8.750 -2.774 -3.470 1.00 96.62 102 GLY A O 1
ATOM 827 N N . ALA A 1 103 ? -7.058 -4.138 -4.075 1.00 97.38 103 ALA A N 1
ATOM 828 C CA . ALA A 1 103 ? -6.496 -4.249 -2.731 1.00 97.38 103 ALA A CA 1
ATOM 829 C C . ALA A 1 103 ? -5.242 -3.386 -2.564 1.00 97.38 103 ALA A C 1
ATOM 831 O O . ALA A 1 103 ? -4.383 -3.314 -3.447 1.00 97.38 103 ALA A O 1
ATOM 832 N N . LEU A 1 104 ? -5.135 -2.763 -1.398 1.00 97.81 104 LEU A N 1
ATOM 833 C CA . LEU A 1 104 ? -3.986 -1.992 -0.956 1.00 97.81 104 LEU A CA 1
ATOM 834 C C . LEU A 1 104 ? -3.419 -2.655 0.297 1.00 97.81 104 LEU A C 1
ATOM 836 O O . LEU A 1 104 ? -4.132 -2.856 1.274 1.00 97.81 104 LEU A O 1
ATOM 840 N N . ALA A 1 105 ? -2.134 -2.967 0.271 1.00 97.44 105 ALA A N 1
ATOM 841 C CA . ALA A 1 105 ? -1.368 -3.378 1.431 1.00 97.44 105 ALA A CA 1
ATOM 842 C C . ALA A 1 105 ? -0.367 -2.275 1.779 1.00 97.44 105 ALA A C 1
ATOM 844 O O . ALA A 1 105 ? 0.323 -1.771 0.892 1.00 97.44 105 ALA A O 1
ATOM 845 N N . VAL A 1 106 ? -0.275 -1.907 3.052 1.00 96.69 106 VAL A N 1
ATOM 846 C CA . VAL A 1 106 ? 0.721 -0.941 3.535 1.00 96.69 106 VAL A CA 1
ATOM 847 C C . VAL A 1 106 ? 1.482 -1.569 4.683 1.00 96.69 106 VAL A C 1
ATOM 849 O O . VAL A 1 106 ? 0.867 -2.000 5.658 1.00 96.69 106 VAL A O 1
ATOM 852 N N . PHE A 1 107 ? 2.802 -1.646 4.542 1.00 94.50 107 PHE A N 1
ATOM 853 C CA . PHE A 1 107 ? 3.702 -2.038 5.611 1.00 94.50 107 PHE A CA 1
ATOM 854 C C . PHE A 1 107 ? 4.075 -0.816 6.451 1.00 94.50 107 PHE A C 1
ATOM 856 O O . PHE A 1 107 ? 4.475 0.223 5.927 1.00 94.50 107 PHE A O 1
ATOM 863 N N . ASN A 1 108 ? 3.990 -0.967 7.767 1.00 92.31 108 ASN A N 1
ATOM 864 C CA . ASN A 1 108 ? 4.363 0.039 8.742 1.00 92.31 108 ASN A CA 1
ATOM 865 C C . ASN A 1 108 ? 5.163 -0.607 9.878 1.00 92.31 108 ASN A C 1
ATOM 867 O O . ASN A 1 108 ? 4.742 -1.633 10.410 1.00 92.31 108 ASN A O 1
ATOM 871 N N . PRO A 1 109 ? 6.282 -0.013 10.323 1.00 88.06 109 PRO A N 1
ATOM 872 C CA . PRO A 1 109 ? 7.038 -0.566 11.444 1.00 88.06 109 PRO A CA 1
ATOM 873 C C . PRO A 1 109 ? 6.265 -0.573 12.776 1.00 88.06 109 PRO A C 1
ATOM 875 O O . PRO A 1 109 ? 6.573 -1.389 13.640 1.00 88.06 109 PRO A O 1
ATOM 878 N N . SER A 1 110 ? 5.255 0.285 12.958 1.00 87.62 110 SER A N 1
ATOM 879 C CA . SER A 1 110 ? 4.437 0.364 14.177 1.00 87.62 110 SER A CA 1
ATOM 880 C C . SER A 1 110 ? 2.935 0.330 13.888 1.00 87.62 110 SER A C 1
ATOM 882 O O . SER A 1 110 ? 2.455 0.939 12.931 1.00 87.62 110 SER A O 1
ATOM 884 N N . VAL A 1 111 ? 2.167 -0.289 14.792 1.00 87.69 111 VAL A N 1
ATOM 885 C CA . VAL A 1 111 ? 0.695 -0.278 14.775 1.00 87.69 111 VAL A CA 1
ATOM 886 C C . VAL A 1 111 ? 0.127 1.142 14.850 1.00 87.69 111 VAL A C 1
ATOM 888 O O . VAL A 1 111 ? -0.904 1.427 14.248 1.00 87.69 111 VAL A O 1
ATOM 891 N N . THR A 1 112 ? 0.820 2.066 15.521 1.00 89.56 112 THR A N 1
ATOM 892 C CA . THR A 1 112 ? 0.391 3.471 15.609 1.00 89.56 112 THR A CA 1
ATOM 893 C C . THR A 1 112 ? 0.366 4.146 14.240 1.00 89.56 112 THR A C 1
ATOM 895 O O . THR A 1 112 ? -0.527 4.936 13.973 1.00 89.56 112 THR A O 1
ATOM 898 N N . GLN A 1 113 ? 1.266 3.773 13.329 1.00 90.12 113 GLN A N 1
ATOM 899 C CA . GLN A 1 113 ? 1.261 4.316 11.969 1.00 90.12 113 GLN A CA 1
ATOM 900 C C . GLN A 1 113 ? 0.093 3.763 11.138 1.00 90.12 113 GLN A C 1
ATOM 902 O O . GLN A 1 113 ? -0.436 4.457 10.274 1.00 90.12 113 GLN A O 1
ATOM 907 N N . ILE A 1 114 ? -0.370 2.540 11.428 1.00 91.62 114 ILE A N 1
ATOM 908 C CA . ILE A 1 114 ? -1.623 2.030 10.851 1.00 91.62 114 ILE A CA 1
ATOM 909 C C . ILE A 1 114 ? -2.808 2.868 11.347 1.00 91.62 114 ILE A C 1
ATOM 911 O O . ILE A 1 114 ? -3.708 3.177 10.568 1.00 91.62 114 ILE A O 1
ATOM 915 N N . VAL A 1 115 ? -2.815 3.273 12.62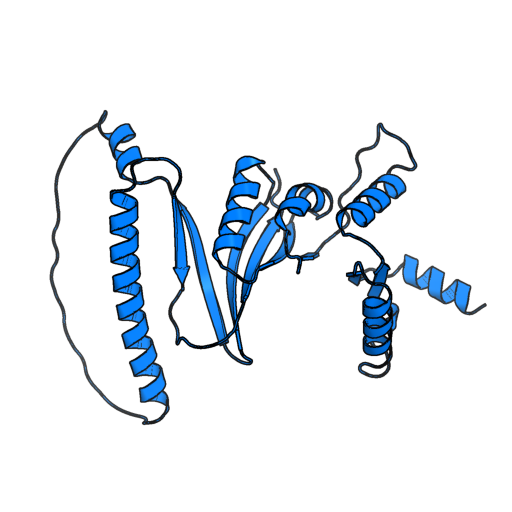1 1.00 91.88 115 VAL A N 1
ATOM 916 C CA . VAL A 1 115 ? -3.853 4.167 13.165 1.00 91.88 115 VAL A CA 1
ATOM 917 C C . VAL A 1 115 ? -3.852 5.516 12.450 1.00 91.88 115 VAL A C 1
ATOM 919 O O . VAL A 1 115 ? -4.924 5.995 12.078 1.00 91.88 115 VAL A O 1
ATOM 922 N N . ASP A 1 116 ? -2.676 6.095 12.207 1.00 91.38 116 ASP A N 1
ATOM 923 C CA . ASP A 1 116 ? -2.549 7.352 11.464 1.00 91.38 116 ASP A CA 1
ATOM 924 C C . ASP A 1 116 ? -3.121 7.218 10.042 1.00 91.38 116 ASP A C 1
ATOM 926 O O . ASP A 1 116 ? -3.926 8.048 9.622 1.00 91.38 116 ASP A O 1
ATOM 930 N N . LEU A 1 117 ? -2.845 6.107 9.347 1.00 93.00 117 LEU A N 1
ATOM 931 C CA . LEU A 1 117 ? -3.450 5.800 8.044 1.00 93.00 117 LEU A CA 1
ATOM 932 C C . LEU A 1 117 ? -4.980 5.697 8.103 1.00 93.00 117 LEU A C 1
ATOM 934 O O . LEU A 1 117 ? -5.676 6.251 7.248 1.00 93.00 117 LEU A O 1
ATOM 938 N N . VAL A 1 118 ? -5.529 5.002 9.105 1.00 93.88 118 VAL A N 1
ATOM 939 C CA . VAL A 1 118 ? -6.986 4.889 9.294 1.00 93.88 118 VAL A CA 1
ATOM 940 C C . VAL A 1 118 ? -7.603 6.266 9.553 1.00 93.88 118 VAL A C 1
ATOM 942 O O . VAL A 1 118 ? -8.674 6.571 9.016 1.00 93.88 118 VAL A O 1
ATOM 945 N N . ARG A 1 119 ? -6.927 7.117 10.331 1.00 91.75 119 ARG A N 1
ATOM 946 C CA . ARG A 1 119 ? -7.341 8.502 10.564 1.00 91.75 119 ARG A CA 1
ATOM 947 C C . ARG A 1 119 ? -7.368 9.289 9.255 1.00 91.75 119 ARG A C 1
ATOM 949 O O . ARG A 1 119 ? -8.409 9.866 8.948 1.00 91.75 119 ARG A O 1
ATOM 956 N N . THR A 1 120 ? -6.305 9.241 8.453 1.00 93.12 120 THR A N 1
ATOM 957 C CA . THR A 1 120 ? -6.240 9.920 7.149 1.00 93.12 120 THR A CA 1
ATOM 958 C C . THR A 1 120 ? -7.367 9.477 6.217 1.00 93.12 120 THR A C 1
ATOM 960 O O . THR A 1 120 ? -8.043 10.317 5.624 1.00 93.12 120 THR A O 1
ATOM 963 N N . VAL A 1 121 ? -7.635 8.168 6.121 1.00 93.94 121 VAL A N 1
ATOM 964 C CA . VAL A 1 121 ? -8.745 7.627 5.313 1.00 93.94 121 VAL A CA 1
ATOM 965 C C . VAL A 1 121 ? -10.085 8.214 5.751 1.00 93.94 121 VAL A C 1
ATOM 967 O O . VAL A 1 121 ? -10.894 8.602 4.907 1.00 93.94 121 VAL A O 1
ATOM 970 N N . LYS A 1 122 ? -10.320 8.312 7.062 1.00 92.00 122 LYS A N 1
ATOM 971 C CA . LYS A 1 122 ? -11.565 8.844 7.619 1.00 92.00 122 LYS A CA 1
ATOM 972 C C . LYS A 1 122 ? -11.703 10.355 7.420 1.00 92.00 122 LYS A C 1
ATOM 974 O O . LYS A 1 122 ? -12.775 10.816 7.033 1.00 92.00 122 LYS A O 1
ATOM 979 N N . GLU A 1 123 ? -10.644 11.114 7.682 1.00 92.81 123 GLU A N 1
ATOM 980 C CA . GLU A 1 123 ? -10.623 12.579 7.576 1.00 92.81 123 GLU A CA 1
ATOM 981 C C . GLU A 1 123 ? -10.811 13.044 6.132 1.00 92.81 123 GLU A C 1
ATOM 983 O O . GLU A 1 123 ? -11.646 13.908 5.862 1.00 92.81 123 GLU A O 1
ATOM 988 N N . LEU A 1 124 ? -10.107 12.408 5.194 1.00 94.19 124 LEU A N 1
ATOM 989 C CA . LEU A 1 124 ? -10.197 12.707 3.765 1.00 94.19 124 LEU A CA 1
ATOM 990 C C . LEU A 1 124 ? -11.373 12.001 3.072 1.00 94.19 124 LEU A C 1
ATOM 992 O O . LEU A 1 124 ? -11.572 12.184 1.872 1.00 94.19 124 LEU A O 1
ATOM 996 N N . ARG A 1 125 ? -12.159 11.203 3.811 1.00 94.56 125 ARG A N 1
ATOM 997 C CA . ARG A 1 125 ? -13.280 10.396 3.294 1.00 94.56 125 ARG A CA 1
ATOM 998 C C . ARG A 1 125 ? -12.879 9.566 2.071 1.00 94.56 125 ARG A C 1
ATOM 1000 O O . ARG A 1 125 ? -13.592 9.524 1.069 1.00 94.56 125 ARG A O 1
ATOM 1007 N N . LEU A 1 126 ? -11.713 8.927 2.150 1.00 95.88 126 LEU A N 1
ATOM 1008 C CA . LEU A 1 126 ? -11.197 8.105 1.063 1.00 95.88 126 LEU A CA 1
ATOM 1009 C C . LEU A 1 126 ? -12.020 6.820 0.924 1.00 95.88 126 LEU A C 1
ATOM 1011 O O . LEU A 1 126 ? -12.490 6.276 1.926 1.00 95.88 126 LEU A O 1
ATOM 1015 N N . PRO A 1 127 ? -12.152 6.280 -0.299 1.00 96.19 127 PRO A N 1
ATOM 1016 C CA . PRO A 1 127 ? -12.949 5.091 -0.577 1.00 96.19 127 PRO A CA 1
ATOM 1017 C C . PRO A 1 127 ? -12.222 3.800 -0.181 1.00 96.19 127 PRO A C 1
ATOM 1019 O O . PRO A 1 127 ? -12.136 2.875 -0.981 1.00 96.19 127 PRO A O 1
ATOM 1022 N N . PHE A 1 128 ? -11.674 3.722 1.031 1.00 96.94 128 PHE A N 1
ATOM 1023 C CA . PHE A 1 128 ? -10.977 2.542 1.536 1.00 96.94 128 PHE A CA 1
ATOM 1024 C C . PHE A 1 128 ? -11.686 1.958 2.753 1.00 96.94 128 PHE A C 1
ATOM 1026 O O . PHE A 1 128 ? -11.912 2.649 3.745 1.00 96.94 128 PHE A O 1
ATOM 1033 N N . ALA A 1 129 ? -11.974 0.661 2.697 1.00 95.00 129 ALA A N 1
ATOM 1034 C CA . ALA A 1 129 ? -12.349 -0.131 3.858 1.00 95.00 129 ALA A CA 1
ATOM 1035 C C . ALA A 1 129 ? -11.118 -0.890 4.360 1.00 95.00 129 ALA A C 1
ATOM 1037 O O . ALA A 1 129 ? -10.421 -1.515 3.564 1.00 95.00 129 ALA A O 1
ATOM 1038 N N . LEU A 1 130 ? -10.838 -0.817 5.662 1.00 95.31 130 LEU A N 1
ATOM 1039 C CA . LEU A 1 130 ? -9.806 -1.639 6.292 1.00 95.31 130 LEU A CA 1
ATOM 1040 C C . LEU A 1 130 ? -10.346 -3.069 6.443 1.00 95.31 130 LEU A C 1
ATOM 1042 O O . LEU A 1 130 ? -11.300 -3.283 7.187 1.00 95.31 130 LEU A O 1
ATOM 1046 N N . ASP A 1 131 ? -9.736 -4.029 5.749 1.00 91.69 131 ASP A N 1
ATOM 1047 C CA . ASP A 1 131 ? -10.125 -5.443 5.781 1.00 91.69 131 ASP A CA 1
ATOM 1048 C C . ASP A 1 131 ? -9.521 -6.148 7.003 1.00 91.69 131 ASP A C 1
ATOM 1050 O O . ASP A 1 131 ? -10.216 -6.824 7.765 1.00 91.69 131 ASP A O 1
ATOM 1054 N N . THR A 1 132 ? -8.208 -6.022 7.199 1.00 89.81 132 THR A N 1
ATOM 1055 C CA . THR A 1 132 ? -7.510 -6.637 8.334 1.00 89.81 132 THR A CA 1
ATOM 1056 C C . THR A 1 132 ? -6.178 -5.953 8.589 1.00 89.81 132 THR A C 1
ATOM 1058 O O . THR A 1 132 ? -5.568 -5.398 7.679 1.00 89.81 132 THR A O 1
ATOM 1061 N N . VAL A 1 133 ? -5.693 -6.052 9.824 1.00 92.12 133 VAL A N 1
ATOM 1062 C CA . VAL A 1 133 ? -4.329 -5.668 10.189 1.00 92.12 133 VAL A CA 1
ATOM 1063 C C . VAL A 1 133 ? -3.608 -6.895 10.704 1.00 92.12 133 VAL A C 1
ATOM 1065 O O . VAL A 1 133 ? -4.198 -7.733 11.388 1.00 92.12 133 VAL A O 1
ATOM 1068 N N . VAL A 1 134 ? -2.352 -7.038 10.313 1.00 88.44 134 VAL A N 1
ATOM 1069 C CA . VAL A 1 134 ? -1.546 -8.217 10.589 1.00 88.44 134 VAL A CA 1
ATOM 1070 C C . VAL A 1 134 ? -0.159 -7.785 11.045 1.00 88.44 134 VAL A C 1
ATOM 1072 O O . VAL A 1 134 ? 0.496 -7.003 10.375 1.00 88.44 134 VAL A O 1
ATOM 1075 N N . GLU A 1 135 ? 0.309 -8.305 12.168 1.00 88.00 135 GLU A N 1
ATOM 1076 C CA . GLU A 1 135 ? 1.695 -8.217 12.621 1.00 88.00 135 GLU A CA 1
ATOM 1077 C C . GLU A 1 135 ? 2.491 -9.367 11.995 1.00 88.00 135 GLU A C 1
ATOM 1079 O O . GLU A 1 135 ? 2.174 -10.548 12.176 1.00 88.00 135 GLU A O 1
ATOM 1084 N N . LEU A 1 136 ? 3.522 -8.999 11.241 1.00 82.00 136 LEU A N 1
ATOM 1085 C CA . LEU A 1 136 ? 4.550 -9.887 10.724 1.00 82.00 136 LEU A CA 1
ATOM 1086 C C . LEU A 1 136 ? 5.597 -10.067 11.817 1.00 82.00 136 LEU A C 1
ATOM 1088 O O . LEU A 1 136 ? 6.355 -9.137 12.097 1.00 82.00 136 LEU A O 1
ATOM 1092 N N . ARG A 1 137 ? 5.649 -11.244 12.439 1.00 72.06 137 ARG A N 1
ATOM 1093 C CA . ARG A 1 137 ? 6.744 -11.595 13.348 1.00 72.06 137 ARG A CA 1
ATOM 1094 C C . ARG A 1 137 ? 7.902 -12.174 12.523 1.00 72.06 137 ARG A C 1
ATOM 1096 O O . ARG A 1 137 ? 7.811 -12.280 11.301 1.00 72.06 137 ARG A O 1
ATOM 1103 N N . GLY A 1 138 ? 9.008 -12.538 13.175 1.00 65.00 138 GLY A N 1
ATOM 1104 C CA . GLY A 1 138 ? 10.080 -13.315 12.536 1.00 65.00 138 GLY A CA 1
ATOM 1105 C C . GLY A 1 138 ? 9.569 -14.601 11.856 1.00 65.00 138 GLY A C 1
ATOM 1106 O O . GLY A 1 138 ? 8.383 -14.898 11.909 1.00 65.00 138 GLY A O 1
ATOM 1107 N N . SER A 1 139 ? 10.478 -15.347 11.218 1.00 55.03 139 SER A N 1
ATOM 1108 C CA . SER A 1 139 ? 10.291 -16.303 10.098 1.00 55.03 139 SER A CA 1
ATOM 1109 C C . SER A 1 139 ? 9.092 -17.278 10.046 1.00 55.03 139 SER A C 1
ATOM 1111 O O . SER A 1 139 ? 8.967 -17.972 9.041 1.00 55.03 139 SER A O 1
ATOM 1113 N N . ASP A 1 140 ? 8.216 -17.371 11.039 1.00 56.81 140 ASP A N 1
ATOM 1114 C CA . ASP A 1 140 ? 7.156 -18.377 11.120 1.00 56.81 140 ASP A CA 1
ATOM 1115 C C . ASP A 1 140 ? 5.848 -17.952 11.818 1.00 56.81 140 ASP A C 1
ATOM 1117 O O . ASP A 1 140 ? 4.920 -18.761 11.850 1.00 56.81 140 ASP A O 1
ATOM 1121 N N . THR A 1 141 ? 5.697 -16.722 12.332 1.00 64.69 141 THR A N 1
ATOM 1122 C CA . THR A 1 141 ? 4.466 -16.340 13.060 1.00 64.69 141 THR A CA 1
ATOM 1123 C C . THR A 1 141 ? 3.800 -15.061 12.540 1.00 64.69 141 THR A C 1
ATOM 1125 O O . THR A 1 141 ? 4.435 -14.046 12.261 1.00 64.69 141 THR A O 1
ATOM 1128 N N . ILE A 1 142 ? 2.473 -15.119 12.388 1.00 68.31 142 ILE A N 1
ATOM 1129 C CA . ILE A 1 142 ? 1.609 -14.032 11.913 1.00 68.31 142 ILE A CA 1
ATOM 1130 C C . ILE A 1 142 ? 0.529 -13.803 12.973 1.00 68.31 142 ILE A C 1
ATOM 1132 O O . ILE A 1 142 ? -0.151 -14.757 13.352 1.00 68.31 142 ILE A O 1
ATOM 1136 N N . ARG A 1 143 ? 0.336 -12.561 13.437 1.00 75.31 143 ARG A N 1
ATOM 1137 C CA . ARG A 1 143 ? -0.716 -12.224 14.417 1.00 75.31 143 ARG A CA 1
ATOM 1138 C C . ARG A 1 143 ? -1.709 -11.223 13.832 1.00 75.31 143 ARG A C 1
ATOM 1140 O O . ARG A 1 143 ? -1.311 -10.202 13.289 1.00 75.31 143 ARG A O 1
ATOM 1147 N N . LYS A 1 144 ? -3.011 -11.485 13.943 1.00 76.38 144 LYS A N 1
ATOM 1148 C CA . LYS A 1 144 ? -4.057 -10.553 13.489 1.00 76.38 144 LYS A CA 1
ATOM 1149 C C . LYS A 1 144 ? -4.321 -9.469 14.539 1.00 76.38 144 LYS A C 1
ATOM 1151 O O . LYS A 1 144 ? -4.218 -9.733 15.731 1.00 76.38 144 LYS A O 1
ATOM 1156 N N . TRP A 1 145 ? -4.677 -8.268 14.094 1.00 82.38 145 TRP A N 1
ATOM 1157 C CA . TRP A 1 145 ? -4.984 -7.117 14.939 1.00 82.38 145 TRP A CA 1
ATOM 1158 C C . TRP A 1 145 ? -6.361 -6.538 14.617 1.00 82.38 145 TRP A C 1
ATOM 1160 O O . TRP A 1 145 ? -6.760 -6.427 13.455 1.00 82.38 145 TRP A O 1
ATOM 1170 N N . ASP A 1 146 ? -7.077 -6.163 15.672 1.00 79.62 146 ASP A N 1
ATOM 1171 C CA . ASP A 1 146 ? -8.355 -5.471 15.631 1.00 79.62 146 ASP A CA 1
ATOM 1172 C C . ASP A 1 146 ? -8.124 -3.969 15.819 1.00 79.62 146 ASP A C 1
ATOM 1174 O O . ASP A 1 146 ? -7.804 -3.520 16.922 1.00 79.62 146 ASP A O 1
ATOM 1178 N N . ILE A 1 147 ? -8.258 -3.202 14.732 1.00 79.12 147 ILE A N 1
ATOM 1179 C CA . ILE A 1 147 ? -8.134 -1.741 14.753 1.00 79.12 147 ILE A CA 1
ATOM 1180 C C . ILE A 1 147 ? -9.486 -1.114 14.444 1.00 79.12 147 ILE A C 1
ATOM 1182 O O . ILE A 1 147 ? -10.023 -1.285 13.349 1.00 79.12 147 ILE A O 1
ATOM 1186 N N . ARG A 1 148 ? -10.044 -0.376 15.409 1.00 79.12 148 ARG A N 1
ATOM 1187 C CA . ARG A 1 148 ? -11.372 0.244 15.283 1.00 79.12 148 ARG A CA 1
ATOM 1188 C C . ARG A 1 148 ? -11.357 1.677 15.781 1.00 79.12 148 ARG A C 1
ATOM 1190 O O . ARG A 1 148 ? -10.863 1.952 16.868 1.00 79.12 148 ARG A O 1
ATOM 1197 N N . ALA A 1 149 ? -11.964 2.579 15.015 1.00 77.38 149 ALA A N 1
ATOM 1198 C CA . ALA A 1 149 ? -12.321 3.904 15.507 1.00 77.38 149 ALA A CA 1
ATOM 1199 C C . ALA A 1 149 ? -13.642 3.805 16.276 1.00 77.38 149 ALA A C 1
ATOM 1201 O O . ALA A 1 149 ? -14.691 3.564 15.676 1.00 77.38 149 ALA A O 1
ATOM 1202 N N . THR A 1 150 ? -13.608 4.013 17.586 1.00 68.25 150 THR A N 1
ATOM 1203 C CA . THR A 1 150 ? -14.794 3.982 18.445 1.00 68.25 150 THR A CA 1
ATOM 1204 C C . THR A 1 150 ? -15.033 5.342 19.069 1.00 68.25 150 THR A C 1
ATOM 1206 O O . THR A 1 150 ? -14.097 6.044 19.450 1.00 68.25 150 THR A O 1
ATOM 1209 N N . GLN A 1 151 ? -16.300 5.723 19.183 1.00 70.19 151 GLN A N 1
ATOM 1210 C CA . GLN A 1 151 ? -16.668 6.856 20.012 1.00 70.19 151 GLN A CA 1
ATOM 1211 C C . GLN A 1 151 ? -16.826 6.350 21.453 1.00 70.19 151 GLN A C 1
ATOM 1213 O O . GLN A 1 151 ? -17.599 5.408 21.663 1.00 70.19 151 GLN A O 1
ATOM 1218 N N . PRO A 1 152 ? -16.114 6.932 22.434 1.00 63.94 152 PRO A N 1
ATOM 1219 C CA . PRO A 1 152 ? -16.292 6.611 23.845 1.00 63.94 152 PRO A CA 1
ATOM 1220 C C . PRO A 1 152 ? -17.770 6.571 24.235 1.00 63.94 152 PRO A C 1
ATOM 1222 O O . PRO A 1 152 ? -18.535 7.493 23.930 1.00 63.94 152 PRO A O 1
ATOM 1225 N N . ARG A 1 153 ? -18.189 5.512 24.941 1.00 56.75 153 ARG A N 1
ATOM 1226 C CA . ARG A 1 153 ? -19.572 5.380 25.431 1.00 56.75 153 ARG A CA 1
ATOM 1227 C C . ARG A 1 153 ? -19.965 6.517 26.371 1.00 56.75 153 ARG A C 1
ATOM 1229 O O . ARG A 1 153 ? -21.154 6.769 26.489 1.00 56.75 153 ARG A O 1
ATOM 1236 N N . ALA A 1 154 ? -19.016 7.236 26.974 1.00 55.88 154 ALA A N 1
ATOM 1237 C CA . ALA A 1 154 ? -19.282 8.472 27.706 1.00 55.88 154 ALA A CA 1
ATOM 1238 C C . ALA A 1 154 ? -19.981 9.527 26.827 1.00 55.88 154 ALA A C 1
ATOM 1240 O O . ALA A 1 154 ? -20.931 10.153 27.283 1.00 55.88 154 ALA A O 1
ATOM 1241 N N . MET A 1 155 ? -19.620 9.647 25.541 1.00 53.16 155 MET A N 1
ATOM 1242 C CA . MET A 1 155 ? -20.323 10.503 24.576 1.00 53.16 155 MET A CA 1
ATOM 1243 C C . MET A 1 155 ? -21.625 9.886 24.066 1.00 53.16 155 MET A C 1
ATOM 1245 O O . MET A 1 155 ? -22.608 10.606 23.939 1.00 53.16 155 MET A O 1
ATOM 1249 N N . ALA A 1 156 ? -21.671 8.572 23.809 1.00 51.94 156 ALA A N 1
ATOM 1250 C CA . ALA A 1 156 ? -22.922 7.907 23.428 1.00 51.94 156 ALA A CA 1
ATOM 1251 C C . ALA A 1 156 ? -23.964 8.001 24.553 1.00 51.94 156 ALA A C 1
ATOM 1253 O O . ALA A 1 156 ? -25.133 8.204 24.274 1.00 51.94 156 ALA A O 1
ATOM 1254 N N . ARG A 1 157 ? -23.528 7.945 25.819 1.00 51.75 157 ARG A N 1
ATOM 1255 C CA . ARG A 1 157 ? -24.323 8.231 27.014 1.00 51.75 157 ARG A CA 1
ATOM 1256 C C . ARG A 1 157 ? -24.569 9.719 27.209 1.00 51.75 157 ARG A C 1
ATOM 1258 O O . ARG A 1 157 ? -25.628 10.032 27.691 1.00 51.75 157 ARG A O 1
ATOM 1265 N N . LYS A 1 158 ? -23.702 10.657 26.818 1.00 48.47 158 LYS A N 1
ATOM 1266 C CA . LYS A 1 158 ? -24.043 12.100 26.833 1.00 48.47 158 LYS A CA 1
ATOM 1267 C C . LYS A 1 158 ? -25.098 12.446 25.769 1.00 48.47 158 LYS A C 1
ATOM 1269 O O . LYS A 1 158 ? -25.955 13.275 26.025 1.00 48.47 158 LYS A O 1
ATOM 1274 N N . ALA A 1 159 ? -25.068 11.766 24.621 1.00 50.38 159 ALA A N 1
ATOM 1275 C CA . ALA A 1 159 ? -26.073 11.857 23.561 1.00 50.38 159 ALA A CA 1
ATOM 1276 C C . ALA A 1 159 ? -27.349 11.041 23.861 1.00 50.38 159 ALA A C 1
ATOM 1278 O O . ALA A 1 159 ? -28.422 11.404 23.396 1.00 50.38 159 ALA A O 1
ATOM 1279 N N . ALA A 1 160 ? -27.246 9.958 24.640 1.00 48.16 160 ALA A N 1
ATOM 1280 C CA . ALA A 1 160 ? -28.369 9.112 25.055 1.00 48.16 160 ALA A CA 1
ATOM 1281 C C . ALA A 1 160 ? -28.900 9.419 26.467 1.00 48.16 160 ALA A C 1
ATOM 1283 O O . ALA A 1 160 ? -29.970 8.944 26.810 1.00 48.16 160 ALA A O 1
ATOM 1284 N N . ASN A 1 161 ? -28.227 10.234 27.286 1.00 45.59 161 ASN A N 1
ATOM 1285 C CA . ASN A 1 161 ? -28.709 10.685 28.604 1.00 45.59 161 ASN A CA 1
ATOM 1286 C C . ASN A 1 161 ? -29.691 11.857 28.500 1.00 45.59 161 ASN A C 1
ATOM 1288 O O . ASN A 1 161 ? -30.248 12.251 29.519 1.00 45.59 161 ASN A O 1
ATOM 1292 N N . ASP A 1 162 ? -29.980 12.347 27.292 1.00 42.66 162 ASP A N 1
ATOM 1293 C CA . ASP A 1 162 ? -31.262 13.005 27.010 1.00 42.66 162 ASP A CA 1
ATOM 1294 C C . ASP A 1 162 ? -32.415 11.988 26.896 1.00 42.66 162 ASP A C 1
ATOM 1296 O O . ASP A 1 162 ? -33.578 12.354 26.741 1.00 42.66 162 ASP A O 1
ATOM 1300 N N . THR A 1 163 ? -32.145 10.681 26.950 1.00 38.69 163 THR A N 1
ATOM 1301 C CA . THR A 1 163 ? -33.170 9.642 26.824 1.00 38.69 163 THR A CA 1
ATOM 1302 C C . THR A 1 163 ? -32.810 8.393 27.626 1.00 38.69 163 THR A C 1
ATOM 1304 O O . THR A 1 163 ? -32.508 7.327 27.099 1.00 38.69 163 THR A O 1
ATOM 1307 N N . SER A 1 164 ? -33.022 8.526 28.931 1.00 35.53 164 SER A N 1
ATOM 1308 C CA . SER A 1 164 ? -33.426 7.457 29.846 1.00 35.53 164 SER A CA 1
ATOM 1309 C C . SER A 1 164 ? -32.379 6.456 30.347 1.00 35.53 164 SER A C 1
ATOM 1311 O O . SER A 1 164 ? -31.464 5.988 29.678 1.00 35.53 164 SER A O 1
ATOM 1313 N N . SER A 1 165 ? -32.593 6.184 31.624 1.00 29.20 165 SER A N 1
ATOM 1314 C CA . SER A 1 165 ? -31.741 5.639 32.659 1.00 29.20 165 SER A CA 1
ATOM 1315 C C . SER A 1 165 ? -32.007 4.162 32.961 1.00 29.20 165 SER A C 1
ATOM 1317 O O . SER A 1 165 ? -33.140 3.700 32.861 1.00 29.20 165 SER A O 1
ATOM 1319 N N . ASN A 1 166 ? -30.970 3.561 33.545 1.00 28.02 166 ASN A N 1
ATOM 1320 C CA . ASN A 1 166 ? -30.961 2.572 34.631 1.00 28.02 166 ASN A CA 1
ATOM 1321 C C . ASN A 1 166 ? -30.846 1.053 34.383 1.00 28.02 166 ASN A C 1
ATOM 1323 O O . ASN A 1 166 ? -31.605 0.438 33.643 1.00 28.02 166 ASN A O 1
ATOM 1327 N N . ASP A 1 167 ? -29.908 0.533 35.190 1.00 28.41 167 ASP A N 1
ATOM 1328 C CA . ASP A 1 167 ? -29.782 -0.756 35.885 1.00 28.41 167 ASP A CA 1
ATOM 1329 C C . ASP A 1 167 ? -29.174 -2.004 35.217 1.00 28.41 167 ASP A C 1
ATOM 1331 O O . ASP A 1 167 ? -29.829 -2.815 34.571 1.00 28.41 167 ASP A O 1
ATOM 1335 N N . GLU A 1 168 ? -27.853 -2.106 35.434 1.00 28.09 168 GLU A N 1
ATOM 1336 C CA . GLU A 1 168 ? -27.142 -3.067 36.308 1.00 28.09 168 GLU A CA 1
ATOM 1337 C C . GLU A 1 168 ? -27.344 -4.599 36.184 1.00 28.09 168 GLU A C 1
ATOM 1339 O O . GLU A 1 168 ? -28.358 -5.175 36.563 1.00 28.09 168 GLU A O 1
ATOM 1344 N N . ASN A 1 169 ? -26.236 -5.231 35.759 1.00 26.16 169 ASN A N 1
ATOM 1345 C CA . ASN A 1 169 ? -25.486 -6.362 36.339 1.00 26.16 169 ASN A CA 1
ATOM 1346 C C . ASN A 1 169 ? -26.166 -7.662 36.816 1.00 26.16 169 ASN A C 1
ATOM 1348 O O . ASN A 1 169 ? -26.940 -7.688 37.772 1.00 26.16 169 ASN A O 1
ATOM 1352 N N . LYS A 1 170 ? -25.622 -8.788 36.315 1.00 27.55 170 LYS A N 1
ATOM 1353 C CA . LYS A 1 170 ? -25.349 -9.994 37.122 1.00 27.55 170 LYS A CA 1
ATOM 1354 C C . LYS A 1 170 ? -24.296 -10.921 36.482 1.00 27.55 170 LYS A C 1
ATOM 1356 O O . LYS A 1 170 ? -24.506 -11.420 35.381 1.00 27.55 170 LYS A O 1
ATOM 1361 N N . GLU A 1 171 ? -23.196 -11.156 37.200 1.00 24.77 171 GLU A N 1
ATOM 13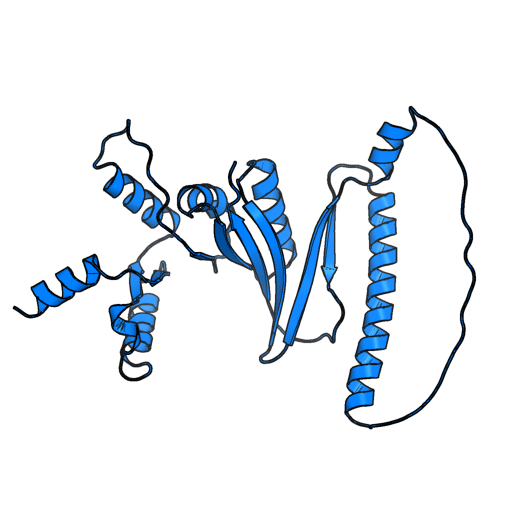62 C CA . GLU A 1 171 ? -22.247 -12.280 37.037 1.00 24.77 171 GLU A CA 1
ATOM 1363 C C . GLU A 1 171 ? -22.842 -13.599 37.576 1.00 24.77 171 GLU A C 1
ATOM 1365 O O . GLU A 1 171 ? -23.770 -13.516 38.377 1.00 24.77 171 GLU A O 1
ATOM 1370 N N . VAL A 1 172 ? -22.285 -14.769 37.188 1.00 24.59 172 VAL A N 1
ATOM 1371 C CA . VAL A 1 172 ? -21.863 -15.918 38.050 1.00 24.59 172 VAL A CA 1
ATOM 1372 C C . VAL A 1 172 ? -21.120 -16.994 37.206 1.00 24.59 172 VAL A C 1
ATOM 1374 O O . VAL A 1 172 ? -21.712 -17.584 36.310 1.00 24.59 172 VAL A O 1
ATOM 1377 N N . ASP A 1 173 ? -19.837 -17.206 37.539 1.00 24.53 173 ASP A N 1
ATOM 1378 C CA . ASP A 1 173 ? -19.097 -18.432 37.962 1.00 24.53 173 ASP A CA 1
ATOM 1379 C C . ASP A 1 173 ? -19.025 -19.780 37.169 1.00 24.53 173 ASP A C 1
ATOM 1381 O O . ASP A 1 173 ? -19.875 -20.156 36.368 1.00 24.53 173 ASP A O 1
ATOM 1385 N N . VAL A 1 174 ? -17.927 -20.491 37.470 1.00 27.05 174 VAL A N 1
ATOM 1386 C CA . VAL A 1 174 ? -17.083 -21.482 36.761 1.00 27.05 174 VAL A CA 1
ATOM 1387 C C . VAL A 1 174 ? -17.501 -22.965 36.907 1.00 27.05 174 VAL A C 1
ATOM 1389 O O . VAL A 1 174 ? -18.062 -23.364 37.924 1.00 27.05 174 VAL A O 1
ATOM 1392 N N . SER A 1 175 ? -17.096 -23.838 35.962 1.00 26.84 175 SER A N 1
ATOM 1393 C CA . SER A 1 175 ? -16.833 -25.266 36.260 1.00 26.84 175 SER A CA 1
ATOM 1394 C C . SER A 1 175 ? -15.726 -25.897 35.388 1.00 26.84 175 SER A C 1
ATOM 1396 O O . SER A 1 175 ? -15.763 -25.787 34.163 1.00 26.84 175 SER A O 1
ATOM 1398 N N . GLU A 1 176 ? -14.778 -26.578 36.046 1.00 27.16 176 GLU A N 1
ATOM 1399 C CA . GLU A 1 176 ? -13.598 -27.297 35.520 1.00 27.16 176 GLU A CA 1
ATOM 1400 C C . GLU A 1 176 ? -13.887 -28.626 34.786 1.00 27.16 176 GLU A C 1
ATOM 1402 O O . GLU A 1 176 ? -14.886 -29.297 35.037 1.00 27.16 176 GLU A O 1
ATOM 1407 N N . GLY A 1 177 ? -12.911 -29.071 33.979 1.00 25.73 177 GLY A N 1
ATOM 1408 C CA . GLY A 1 177 ? -12.739 -30.462 33.542 1.00 25.73 177 GLY A CA 1
ATOM 1409 C C . GLY A 1 177 ? -11.326 -30.725 32.992 1.00 25.73 177 GLY A C 1
ATOM 1410 O O . GLY A 1 177 ? -10.885 -30.061 32.060 1.00 25.73 177 GLY A O 1
ATOM 1411 N N . THR A 1 178 ? -10.611 -31.669 33.607 1.00 27.34 178 THR A N 1
ATOM 1412 C CA . THR A 1 178 ? -9.177 -32.005 33.453 1.00 27.34 178 THR A CA 1
ATOM 1413 C C . THR A 1 178 ? -8.915 -33.102 32.399 1.00 27.34 178 THR A C 1
ATOM 1415 O O . THR A 1 178 ? -9.735 -34.009 32.296 1.00 27.34 178 THR A O 1
ATOM 1418 N N . ALA A 1 179 ? -7.762 -33.077 31.697 1.00 31.94 179 ALA A N 1
ATOM 1419 C CA . ALA A 1 179 ? -6.759 -34.174 31.586 1.00 31.94 179 ALA A CA 1
ATOM 1420 C C . ALA A 1 179 ? -5.761 -34.005 30.401 1.00 31.94 179 ALA A C 1
ATOM 1422 O O . ALA A 1 179 ? -6.180 -33.847 29.261 1.00 31.94 179 ALA A O 1
ATOM 1423 N N . GLU A 1 180 ? -4.461 -34.017 30.757 1.00 30.69 180 GLU A N 1
ATOM 1424 C CA . GLU A 1 180 ? -3.223 -34.593 30.147 1.00 30.69 180 GLU A CA 1
ATOM 1425 C C . GLU A 1 180 ? -3.176 -34.974 28.644 1.00 30.69 180 GLU A C 1
ATOM 1427 O O . GLU A 1 180 ? -4.140 -35.496 28.108 1.00 30.69 180 GLU A O 1
ATOM 1432 N N . SER A 1 181 ? -2.081 -34.854 27.873 1.00 32.38 181 SER A N 1
ATOM 1433 C CA . SER A 1 181 ? -0.631 -34.634 28.086 1.00 32.38 181 SER A CA 1
ATOM 1434 C C . SER A 1 181 ? 0.041 -34.414 26.709 1.00 32.38 181 SER A C 1
ATOM 1436 O O . SER A 1 181 ? -0.417 -35.033 25.760 1.00 32.38 181 SER A O 1
ATOM 1438 N N . ASP A 1 182 ? 1.116 -33.610 26.606 1.00 35.56 182 ASP A N 1
ATOM 1439 C CA . ASP A 1 182 ? 2.298 -33.851 25.730 1.00 35.56 182 ASP A CA 1
ATOM 1440 C C . ASP A 1 182 ? 3.321 -32.690 25.852 1.00 35.56 182 ASP A C 1
ATOM 1442 O O . ASP A 1 182 ? 3.048 -31.529 25.547 1.00 35.56 182 ASP A O 1
ATOM 1446 N N . GLU A 1 183 ? 4.527 -32.976 26.357 1.00 45.44 183 GLU A N 1
ATOM 1447 C CA . GLU A 1 183 ? 5.417 -32.013 27.046 1.00 45.44 183 GLU A CA 1
ATOM 1448 C C . GLU A 1 183 ? 6.101 -30.929 26.183 1.00 45.44 183 GLU A C 1
ATOM 1450 O O . GLU A 1 183 ? 6.741 -30.029 26.726 1.00 45.44 183 GLU A O 1
ATOM 1455 N N . LYS A 1 184 ? 5.941 -30.935 24.855 1.00 44.25 184 LYS A N 1
ATOM 1456 C CA . LYS A 1 184 ? 6.388 -29.818 23.988 1.00 44.25 184 LYS A CA 1
ATOM 1457 C C . LYS A 1 184 ? 5.242 -28.933 23.507 1.00 44.25 184 LYS A C 1
ATOM 1459 O O . LYS A 1 184 ? 5.416 -27.726 23.367 1.00 44.25 184 LYS A O 1
ATOM 1464 N N . GLU A 1 185 ? 4.065 -29.514 23.330 1.00 44.00 185 GLU A N 1
ATOM 1465 C CA . GLU A 1 185 ? 2.837 -28.816 22.948 1.00 44.00 185 GLU A CA 1
ATOM 1466 C C . GLU A 1 185 ? 2.189 -28.146 24.172 1.00 44.00 185 GLU A C 1
ATOM 1468 O O . GLU A 1 185 ? 1.682 -27.030 24.086 1.00 44.00 185 GLU A O 1
ATOM 1473 N N . ALA A 1 186 ? 2.354 -28.744 25.357 1.00 49.84 186 ALA A N 1
ATOM 1474 C CA . ALA A 1 186 ? 1.924 -28.188 26.637 1.00 49.84 186 ALA A CA 1
ATOM 1475 C C . ALA A 1 186 ? 2.625 -26.867 27.001 1.00 49.84 186 ALA A C 1
ATOM 1477 O O . ALA A 1 186 ? 2.024 -26.032 27.672 1.00 49.84 186 ALA A O 1
ATOM 1478 N N . SER A 1 187 ? 3.873 -26.651 26.566 1.00 52.50 187 SER A N 1
ATOM 1479 C CA . SER A 1 187 ? 4.585 -25.380 26.782 1.00 52.50 187 SER A CA 1
ATOM 1480 C C . SER A 1 187 ? 3.966 -24.251 25.956 1.00 52.50 187 SER A C 1
ATOM 1482 O O . SER A 1 187 ? 3.720 -23.170 26.481 1.00 52.50 187 SER A O 1
ATOM 1484 N N . LEU A 1 188 ? 3.677 -24.518 24.679 1.00 50.72 188 LEU A N 1
ATOM 1485 C CA . LEU A 1 188 ? 3.047 -23.563 23.765 1.00 50.72 188 LEU A CA 1
ATOM 1486 C C . LEU A 1 188 ? 1.591 -23.290 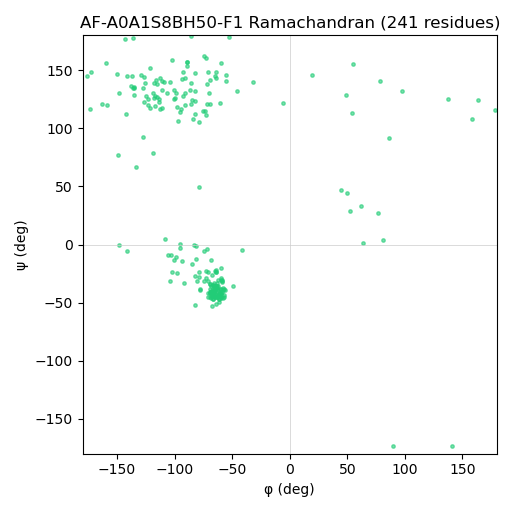24.166 1.00 50.72 188 LEU A C 1
ATOM 1488 O O . LEU A 1 188 ? 1.158 -22.141 24.158 1.00 50.72 188 LEU A O 1
ATOM 1492 N N . ALA A 1 189 ? 0.853 -24.325 24.577 1.00 56.72 189 ALA A N 1
ATOM 1493 C CA . ALA A 1 189 ? -0.531 -24.210 25.026 1.00 56.72 189 ALA A CA 1
ATOM 1494 C C . ALA A 1 189 ? -0.653 -23.435 26.347 1.00 56.72 189 ALA A C 1
ATOM 1496 O O . ALA A 1 189 ? -1.496 -22.550 26.455 1.00 56.72 189 ALA A O 1
ATOM 1497 N N . LYS A 1 190 ? 0.212 -23.700 27.337 1.00 61.84 190 LYS A N 1
ATOM 1498 C CA . LYS A 1 190 ? 0.235 -22.932 28.596 1.00 61.84 190 LYS A CA 1
ATOM 1499 C C . LYS A 1 190 ? 0.556 -21.461 28.350 1.00 61.84 190 LYS A C 1
ATOM 1501 O O . LYS A 1 190 ? -0.118 -20.599 28.902 1.00 61.84 190 LYS A O 1
ATOM 1506 N N . GLN A 1 191 ? 1.515 -21.184 27.470 1.00 56.72 191 GLN A N 1
ATOM 1507 C CA . GLN A 1 191 ? 1.879 -19.819 27.105 1.00 56.72 191 GLN A CA 1
ATOM 1508 C C . GLN A 1 191 ? 0.767 -19.111 26.311 1.00 56.72 191 GLN A C 1
ATOM 1510 O O . GLN A 1 191 ? 0.513 -17.932 26.528 1.00 56.72 191 GLN A O 1
ATOM 1515 N N . ALA A 1 192 ? 0.036 -19.830 25.453 1.00 57.03 192 ALA A N 1
ATOM 1516 C CA . ALA A 1 192 ? -1.137 -19.298 24.760 1.00 57.03 192 ALA A CA 1
ATOM 1517 C C . ALA A 1 192 ? -2.298 -18.980 25.719 1.00 57.03 192 ALA A C 1
ATOM 1519 O O . ALA A 1 192 ? -2.971 -17.970 25.534 1.00 57.03 192 ALA A O 1
ATOM 1520 N N . VAL A 1 193 ? -2.520 -19.808 26.746 1.00 68.75 193 VAL A N 1
ATOM 1521 C CA . VAL A 1 193 ? -3.544 -19.575 27.782 1.00 68.75 193 VAL A CA 1
ATOM 1522 C C . VAL A 1 193 ? -3.170 -18.394 28.682 1.00 68.75 193 VAL A C 1
ATOM 1524 O O . VAL A 1 193 ? -4.029 -17.581 29.015 1.00 68.75 193 VAL A O 1
ATOM 1527 N N . GLU A 1 194 ? -1.899 -18.271 29.063 1.00 67.19 194 GLU A N 1
ATOM 1528 C CA . GLU A 1 194 ? -1.404 -17.144 29.860 1.00 67.19 194 GLU A CA 1
ATOM 1529 C C . GLU A 1 194 ? -1.489 -15.823 29.084 1.00 67.19 194 GLU A C 1
ATOM 1531 O O . GLU A 1 194 ? -1.966 -14.824 29.616 1.00 67.19 194 GLU A O 1
ATOM 1536 N N . GLU A 1 195 ? -1.137 -15.826 27.796 1.00 61.12 195 GLU A N 1
ATOM 1537 C CA . GLU A 1 195 ? -1.309 -14.656 26.933 1.00 61.12 195 GLU A CA 1
ATOM 1538 C C . GLU A 1 195 ? -2.769 -14.337 26.627 1.00 61.12 195 GLU A C 1
ATOM 1540 O O . GLU A 1 195 ? -3.098 -13.163 26.512 1.00 61.12 195 GLU A O 1
ATOM 1545 N N . ALA A 1 196 ? -3.650 -15.334 26.504 1.00 63.91 196 ALA A N 1
ATOM 1546 C CA . ALA A 1 196 ? -5.083 -15.086 26.360 1.00 63.91 196 ALA A CA 1
ATOM 1547 C C . ALA A 1 196 ? -5.628 -14.351 27.592 1.00 63.91 196 ALA A C 1
ATOM 1549 O O . ALA A 1 196 ? -6.323 -13.353 27.441 1.00 63.91 196 ALA A O 1
ATOM 1550 N N . LYS A 1 197 ? -5.220 -14.764 28.799 1.00 70.62 197 LYS A N 1
ATOM 1551 C CA . LYS A 1 197 ? -5.570 -14.061 30.043 1.00 70.62 197 LYS A CA 1
ATOM 1552 C C . LYS A 1 197 ? -4.947 -12.667 30.134 1.00 70.62 197 LYS A C 1
ATOM 1554 O O . LYS A 1 197 ? -5.618 -11.731 30.553 1.00 70.62 197 LYS A O 1
ATOM 1559 N N . ALA A 1 198 ? -3.686 -12.507 29.726 1.00 70.88 198 ALA A N 1
ATOM 1560 C CA . ALA A 1 198 ? -3.033 -11.197 29.683 1.00 70.88 198 ALA A CA 1
ATOM 1561 C C . ALA A 1 198 ? -3.701 -10.258 28.663 1.00 70.88 198 ALA A C 1
ATOM 1563 O O . ALA A 1 198 ? -3.829 -9.058 28.900 1.00 70.88 198 ALA A O 1
ATOM 1564 N N . LEU A 1 199 ? -4.160 -10.804 27.535 1.00 63.19 199 LEU A N 1
ATOM 1565 C CA . LEU A 1 199 ? -4.910 -10.073 26.525 1.00 63.19 199 LEU A CA 1
ATOM 1566 C C . LEU A 1 199 ? -6.283 -9.658 27.057 1.00 63.19 199 LEU A C 1
ATOM 1568 O O . LEU A 1 199 ? -6.646 -8.502 26.902 1.00 63.19 199 LEU A O 1
ATOM 1572 N N . GLU A 1 200 ? -6.995 -10.551 27.746 1.00 69.88 200 GLU A N 1
ATOM 1573 C CA . GLU A 1 200 ? -8.263 -10.236 28.414 1.00 69.88 200 GLU A CA 1
ATOM 1574 C C . GLU A 1 200 ? -8.101 -9.120 29.456 1.00 69.88 200 GLU A C 1
ATOM 1576 O O . GLU A 1 200 ? -8.931 -8.212 29.508 1.00 69.88 200 GLU A O 1
ATOM 1581 N N . SER A 1 201 ? -7.016 -9.121 30.242 1.00 72.56 201 SER A N 1
ATOM 1582 C CA . SER A 1 201 ? -6.750 -8.031 31.191 1.00 72.56 201 SER A CA 1
ATOM 1583 C C . SER A 1 201 ? -6.411 -6.709 30.497 1.00 72.56 201 SER A C 1
ATOM 1585 O O . SER A 1 201 ? -6.913 -5.665 30.902 1.00 72.56 201 SER A O 1
ATOM 1587 N N . ILE A 1 202 ? -5.608 -6.739 29.426 1.00 66.94 202 ILE A N 1
ATOM 1588 C CA . ILE A 1 202 ? -5.281 -5.538 28.640 1.00 66.94 202 ILE A CA 1
ATOM 1589 C C . ILE A 1 202 ? -6.538 -4.992 27.952 1.00 66.94 202 ILE A C 1
ATOM 1591 O O . ILE A 1 202 ? -6.714 -3.777 27.874 1.00 66.94 202 ILE A O 1
ATOM 1595 N N . ASP A 1 203 ? -7.409 -5.872 27.462 1.00 64.75 203 ASP A N 1
ATOM 1596 C CA . ASP A 1 203 ? -8.683 -5.511 26.848 1.00 64.75 203 ASP A CA 1
ATOM 1597 C C . ASP A 1 203 ? -9.610 -4.848 27.868 1.00 64.75 203 ASP A C 1
ATOM 1599 O O . ASP A 1 203 ? -10.168 -3.794 27.570 1.00 64.75 203 ASP A O 1
ATOM 1603 N N . ALA A 1 204 ? -9.707 -5.392 29.085 1.00 73.00 204 ALA A N 1
ATOM 1604 C CA . ALA A 1 204 ? -10.473 -4.783 30.170 1.00 73.00 204 ALA A CA 1
ATOM 1605 C C . ALA A 1 204 ? -9.927 -3.393 30.551 1.00 73.00 204 ALA A C 1
ATOM 1607 O O . ALA A 1 204 ? -10.689 -2.428 30.617 1.00 73.00 204 ALA A O 1
ATOM 1608 N N . GLU A 1 205 ? -8.607 -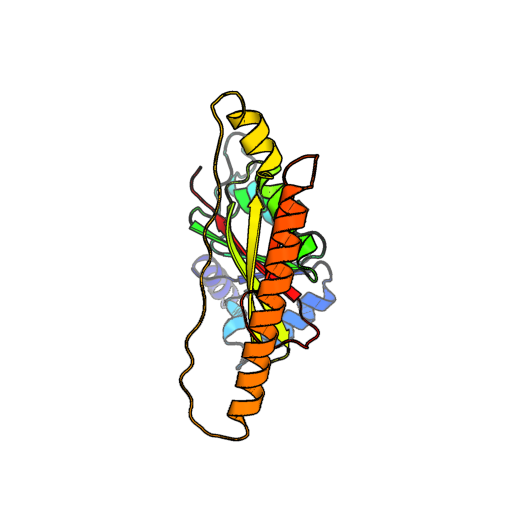3.251 30.714 1.00 73.00 205 GLU A N 1
ATOM 1609 C CA . GLU A 1 205 ? -7.963 -1.964 31.017 1.00 73.00 205 GLU A CA 1
ATOM 1610 C C . GLU A 1 205 ? -8.139 -0.933 29.886 1.00 73.00 205 GLU A C 1
ATOM 1612 O O . GLU A 1 205 ? -8.351 0.259 30.136 1.00 73.00 205 GLU A O 1
ATOM 1617 N N . GLN A 1 206 ? -8.054 -1.360 28.621 1.00 62.41 206 GLN A N 1
ATOM 1618 C CA . GLN A 1 206 ? -8.311 -0.489 27.473 1.00 62.41 206 GLN A CA 1
ATOM 1619 C C . GLN A 1 206 ? -9.784 -0.083 27.397 1.00 62.41 206 GLN A C 1
ATOM 1621 O O . GLN A 1 206 ? -10.064 1.093 27.160 1.00 62.41 206 GLN A O 1
ATOM 1626 N N . ASP A 1 207 ? -10.713 -1.008 27.633 1.00 66.81 207 ASP A N 1
ATOM 1627 C CA . ASP A 1 207 ? -12.150 -0.736 27.659 1.00 66.81 207 ASP A CA 1
ATOM 1628 C C . ASP A 1 207 ? -12.526 0.228 28.796 1.00 66.81 207 ASP A C 1
ATOM 1630 O O . ASP A 1 207 ? -13.376 1.099 28.598 1.00 66.81 207 ASP A O 1
ATOM 1634 N N . GLU A 1 208 ? -11.867 0.162 29.954 1.00 69.00 208 GLU A N 1
ATOM 1635 C CA . GLU A 1 208 ? -12.016 1.148 31.033 1.00 69.00 208 GLU A CA 1
ATOM 1636 C C . GLU A 1 208 ? -11.416 2.519 30.669 1.00 69.00 208 GLU A C 1
ATOM 1638 O O . GLU A 1 208 ? -12.040 3.565 30.890 1.00 69.00 208 GLU A O 1
ATOM 1643 N N . ARG A 1 209 ? -10.239 2.559 30.030 1.00 64.81 209 ARG A N 1
ATOM 1644 C CA . ARG A 1 209 ? -9.649 3.814 29.518 1.00 64.81 209 ARG A CA 1
ATOM 1645 C C . ARG A 1 209 ? -10.515 4.464 28.438 1.00 64.81 209 ARG A C 1
ATOM 1647 O O . ARG A 1 209 ? -10.633 5.687 28.394 1.00 64.81 209 ARG A O 1
ATOM 1654 N N . LEU A 1 210 ? -11.162 3.667 27.591 1.00 59.78 210 LEU A N 1
ATOM 1655 C CA . LEU A 1 210 ? -12.129 4.132 26.592 1.00 59.78 210 LEU A CA 1
ATOM 1656 C C . LEU A 1 210 ? -13.404 4.694 27.229 1.00 59.78 210 LEU A C 1
ATOM 1658 O O . LEU A 1 210 ? -14.072 5.525 26.617 1.00 59.78 210 LEU A O 1
ATOM 1662 N N . GLN A 1 211 ? -13.758 4.257 28.438 1.00 61.34 211 GLN A N 1
ATOM 1663 C CA . GLN A 1 211 ? -14.904 4.786 29.180 1.00 61.34 211 GLN A CA 1
ATOM 1664 C C . GLN A 1 211 ? -14.610 6.132 29.853 1.00 61.34 211 GLN A C 1
ATOM 1666 O O . GLN A 1 211 ? -15.547 6.888 30.102 1.00 61.34 211 GLN A O 1
ATOM 1671 N N . THR A 1 212 ? -13.338 6.440 30.119 1.00 57.25 212 THR A N 1
ATOM 1672 C CA . THR A 1 212 ? -12.901 7.624 30.883 1.00 57.25 212 THR A CA 1
ATOM 1673 C C . THR A 1 212 ? -12.276 8.736 30.031 1.00 57.25 212 THR A C 1
ATOM 1675 O O . THR A 1 212 ? -12.059 9.834 30.536 1.00 57.25 212 THR A O 1
ATOM 1678 N N . ALA A 1 213 ? -12.004 8.493 28.745 1.00 55.69 213 ALA A N 1
ATOM 1679 C CA . ALA A 1 213 ? -11.474 9.502 27.826 1.00 55.69 213 ALA A CA 1
ATOM 1680 C C . ALA A 1 213 ? -12.535 10.567 27.464 1.00 55.69 213 ALA A C 1
ATOM 1682 O O . ALA A 1 213 ? -13.579 10.232 26.902 1.00 55.69 213 ALA A O 1
ATOM 1683 N N . ASP A 1 214 ? -12.252 11.844 27.757 1.00 52.59 214 ASP A N 1
ATOM 1684 C CA . ASP A 1 214 ? -13.234 12.944 27.673 1.00 52.59 214 ASP A CA 1
ATOM 1685 C C . ASP A 1 214 ? -13.212 13.743 26.352 1.00 52.59 214 ASP A C 1
ATOM 1687 O O . ASP A 1 214 ? -14.046 14.618 26.167 1.00 52.59 214 ASP A O 1
ATOM 1691 N N . ASP A 1 215 ? -12.350 13.424 25.375 1.00 54.28 215 ASP A N 1
ATOM 1692 C CA . ASP A 1 215 ? -12.269 14.206 24.128 1.00 54.28 215 ASP A CA 1
ATOM 1693 C C . ASP A 1 215 ? -12.030 13.345 22.867 1.00 54.28 215 ASP A C 1
ATOM 1695 O O . ASP A 1 215 ? -10.948 12.805 22.639 1.00 54.28 215 ASP A O 1
ATOM 1699 N N . GLY A 1 216 ? -13.037 13.276 21.985 1.00 61.25 216 GLY A N 1
ATOM 1700 C CA . GLY A 1 216 ? -12.890 12.843 20.585 1.00 61.25 216 GLY A CA 1
ATOM 1701 C C . GLY A 1 216 ? -13.041 11.343 20.267 1.00 61.25 216 GLY A C 1
ATOM 1702 O O . GLY A 1 216 ? -13.466 10.526 21.081 1.00 61.25 216 GLY A O 1
ATOM 1703 N N . TRP A 1 217 ? -12.763 10.987 19.004 1.00 65.62 217 TRP A N 1
ATOM 1704 C CA . TRP A 1 217 ? -12.700 9.593 18.541 1.00 65.62 217 TRP A CA 1
ATOM 1705 C C . TRP A 1 217 ? -11.466 8.905 19.123 1.00 65.62 217 TRP A C 1
ATOM 1707 O O . TRP A 1 217 ? -10.359 9.421 18.968 1.00 65.62 217 TRP A O 1
ATOM 1717 N N . VAL A 1 218 ? -11.644 7.718 19.703 1.00 71.81 218 VAL A N 1
ATOM 1718 C CA . VAL A 1 218 ? -10.539 6.912 20.235 1.00 71.81 218 VAL A CA 1
ATOM 1719 C C . VAL A 1 218 ? -10.349 5.672 19.368 1.00 71.81 218 VAL A C 1
ATOM 1721 O O . VAL A 1 218 ? -11.315 5.074 18.890 1.00 71.81 218 VAL A O 1
ATOM 1724 N N . TYR A 1 219 ? -9.093 5.306 19.134 1.00 77.69 219 TYR A N 1
ATOM 1725 C CA . TYR A 1 219 ? -8.731 4.129 18.356 1.00 77.69 219 TYR A CA 1
ATOM 1726 C C . TYR A 1 219 ? -8.373 2.975 19.284 1.00 77.69 219 TYR A C 1
ATOM 1728 O O . TYR A 1 219 ? -7.513 3.109 20.152 1.00 77.69 219 TYR A O 1
ATOM 1736 N N . VAL A 1 220 ? -9.031 1.843 19.073 1.00 77.75 220 VAL A N 1
ATOM 1737 C CA . VAL A 1 220 ? -8.768 0.582 19.767 1.00 77.75 220 VAL A CA 1
ATOM 1738 C C . VAL A 1 220 ? -7.773 -0.212 18.933 1.00 77.75 220 VAL A C 1
ATOM 1740 O O . VAL A 1 220 ? -8.013 -0.377 17.739 1.00 77.75 220 VAL A O 1
ATOM 1743 N N . CYS A 1 221 ? -6.674 -0.673 19.535 1.00 81.94 221 CYS A N 1
ATOM 1744 C CA . CYS A 1 221 ? -5.631 -1.463 18.870 1.00 81.94 221 CYS A CA 1
ATOM 1745 C C . CYS A 1 221 ? -5.386 -2.742 19.670 1.00 81.94 221 CYS A C 1
ATOM 1747 O O . CYS A 1 221 ? -4.589 -2.741 20.610 1.00 81.94 221 CYS A O 1
ATOM 1749 N N . ARG A 1 222 ? -6.080 -3.824 19.310 1.00 77.75 222 ARG A N 1
ATOM 1750 C CA . ARG A 1 222 ? -6.036 -5.078 20.072 1.00 77.75 222 ARG A CA 1
ATOM 1751 C C . ARG A 1 222 ? -5.385 -6.205 19.272 1.00 77.75 222 ARG A C 1
ATOM 1753 O O . ARG A 1 222 ? -5.863 -6.508 18.175 1.00 77.75 222 ARG A O 1
ATOM 1760 N N . PRO A 1 223 ? -4.315 -6.841 19.777 1.00 73.56 223 PRO A N 1
ATOM 1761 C CA . PRO A 1 223 ? -3.820 -8.080 19.195 1.00 73.56 223 PRO A CA 1
ATOM 1762 C C . PRO A 1 223 ? -4.864 -9.190 19.361 1.00 73.56 223 PRO A C 1
ATOM 1764 O O . PRO A 1 223 ? -5.547 -9.247 20.370 1.00 73.56 223 PRO A O 1
ATOM 1767 N N . GLN A 1 224 ? -4.986 -10.100 18.401 1.00 73.38 224 GLN A N 1
ATOM 1768 C CA . GLN A 1 224 ? -5.746 -11.344 18.572 1.00 73.38 224 GLN A CA 1
ATOM 1769 C C . GLN A 1 224 ? -4.773 -12.452 19.029 1.00 73.38 224 GLN A C 1
ATOM 1771 O O . GLN A 1 224 ? -3.614 -12.440 18.619 1.00 73.38 224 GLN A O 1
ATOM 1776 N N . THR A 1 225 ? -5.218 -13.347 19.921 1.00 68.12 225 THR A N 1
ATOM 1777 C CA . THR A 1 225 ? -4.437 -14.374 20.661 1.00 68.12 225 THR A CA 1
ATOM 1778 C C . THR A 1 225 ? -3.210 -14.964 19.939 1.00 68.12 225 THR A C 1
ATOM 1780 O O . THR A 1 225 ? -3.308 -15.334 18.770 1.00 68.12 225 THR A O 1
ATOM 1783 N N . GLY A 1 226 ? -2.098 -15.173 20.670 1.00 56.84 226 GLY A N 1
ATOM 1784 C CA . GLY A 1 226 ? -1.001 -16.075 20.269 1.00 56.84 226 GLY A CA 1
ATOM 1785 C C . GLY A 1 226 ? 0.417 -15.539 20.504 1.00 56.84 226 GLY A C 1
ATOM 1786 O O . GLY A 1 226 ? 0.753 -14.492 19.975 1.00 56.84 226 GLY A O 1
ATOM 1787 N N . LEU A 1 227 ? 1.236 -16.307 21.222 1.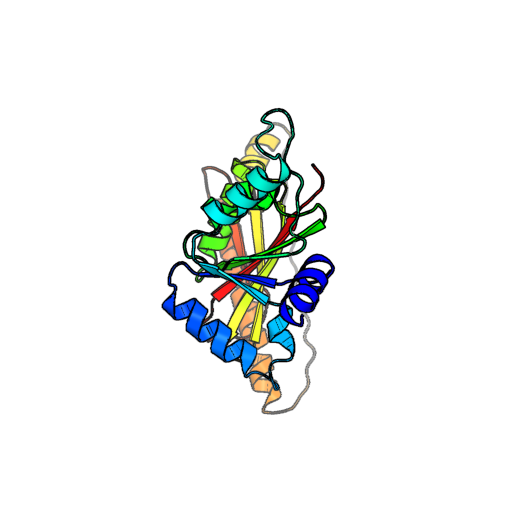00 46.59 227 LEU A N 1
ATOM 1788 C CA . LEU A 1 227 ? 2.651 -16.166 21.620 1.00 46.59 227 LEU A CA 1
ATOM 1789 C C . LEU A 1 227 ? 3.534 -15.001 21.098 1.00 46.59 227 LEU A C 1
ATOM 1791 O O . LEU A 1 227 ? 3.763 -14.884 19.894 1.00 46.59 227 LEU A O 1
ATOM 1795 N N . THR A 1 228 ? 4.094 -14.194 22.017 1.00 50.50 228 THR A N 1
ATOM 1796 C CA . THR A 1 228 ? 4.997 -13.031 21.847 1.00 50.50 228 THR A CA 1
ATOM 1797 C C . THR A 1 228 ? 6.491 -13.363 21.864 1.00 50.50 228 THR A C 1
ATOM 1799 O O . THR A 1 228 ? 6.962 -14.020 22.779 1.00 50.50 228 THR A O 1
ATOM 1802 N N . MET A 1 229 ? 7.232 -12.854 20.866 1.00 38.81 229 MET A N 1
ATOM 1803 C CA . MET A 1 229 ? 8.594 -12.272 20.923 1.00 38.81 229 MET A CA 1
ATOM 1804 C C . MET A 1 229 ? 9.237 -12.323 19.525 1.00 38.81 229 MET A C 1
ATOM 1806 O O . MET A 1 229 ? 9.622 -13.380 19.036 1.00 38.81 229 MET A O 1
ATOM 1810 N N . GLY A 1 230 ? 9.371 -11.168 18.869 1.00 45.91 230 GLY A N 1
ATOM 1811 C CA . GLY A 1 230 ? 10.089 -11.040 17.601 1.00 45.91 230 GLY A CA 1
ATOM 1812 C C . GLY A 1 230 ? 10.159 -9.589 17.133 1.00 45.91 230 GLY A C 1
ATOM 1813 O O . GLY A 1 230 ? 9.230 -8.820 17.357 1.00 45.91 230 GLY A O 1
ATOM 1814 N N . VAL A 1 231 ? 11.266 -9.213 16.490 1.00 51.84 231 VAL A N 1
ATOM 1815 C CA . VAL A 1 231 ? 11.391 -7.938 15.768 1.00 51.84 231 VAL A CA 1
ATOM 1816 C C . VAL A 1 231 ? 10.553 -8.065 14.495 1.00 51.84 231 VAL A C 1
ATOM 1818 O O . VAL A 1 231 ? 10.871 -8.884 13.635 1.00 51.84 231 VAL A O 1
ATOM 1821 N N . GLY A 1 232 ? 9.454 -7.320 14.415 1.00 72.19 232 GLY A N 1
ATOM 1822 C CA . GLY A 1 232 ? 8.446 -7.439 13.365 1.00 72.19 232 GLY A CA 1
ATOM 1823 C C . GLY A 1 232 ? 7.868 -6.087 12.950 1.00 72.19 232 GLY A C 1
ATOM 1824 O O . GLY A 1 232 ? 8.217 -5.061 13.528 1.00 72.19 232 GLY A O 1
ATOM 1825 N N . GLY A 1 233 ? 6.991 -6.086 11.949 1.00 86.62 233 GLY A N 1
ATOM 1826 C CA . GLY A 1 233 ? 6.247 -4.901 11.506 1.00 86.62 233 GLY A CA 1
ATOM 1827 C C . GLY A 1 233 ? 4.781 -5.233 11.253 1.00 86.62 233 GLY A C 1
ATOM 1828 O O . GLY A 1 233 ? 4.367 -6.380 11.381 1.00 86.62 233 GLY A O 1
ATOM 1829 N N . PHE A 1 234 ? 3.982 -4.242 10.890 1.00 90.88 234 PHE A N 1
ATOM 1830 C CA . PHE A 1 234 ? 2.542 -4.366 10.691 1.00 90.88 234 PHE A CA 1
ATOM 1831 C C . PHE A 1 234 ? 2.196 -4.183 9.220 1.00 90.88 234 PHE A C 1
ATOM 1833 O O . PHE A 1 234 ? 2.787 -3.360 8.533 1.00 90.88 234 PHE A O 1
ATOM 1840 N N . VAL A 1 235 ? 1.214 -4.933 8.739 1.00 93.44 235 VAL A N 1
ATOM 1841 C CA . VAL A 1 235 ? 0.610 -4.763 7.424 1.00 93.44 235 VAL A CA 1
ATOM 1842 C C . VAL A 1 235 ? -0.870 -4.508 7.617 1.00 93.44 235 VAL A C 1
ATOM 1844 O O . VAL A 1 235 ? -1.598 -5.365 8.123 1.00 93.44 235 VAL A O 1
ATOM 1847 N N . GLY A 1 236 ? -1.324 -3.334 7.199 1.00 94.62 236 GLY A N 1
ATOM 1848 C CA . GLY A 1 236 ? -2.743 -3.099 6.990 1.00 94.62 236 GLY A CA 1
ATOM 1849 C C . GLY A 1 236 ? -3.135 -3.555 5.589 1.00 94.62 236 GLY A C 1
ATOM 1850 O O . GLY A 1 236 ? -2.394 -3.346 4.625 1.00 94.62 236 GLY A O 1
ATOM 1851 N N . LEU A 1 237 ? -4.290 -4.200 5.477 1.00 96.25 237 LEU A N 1
ATOM 1852 C CA . LEU A 1 237 ? -4.918 -4.556 4.213 1.00 96.25 237 LEU A CA 1
ATOM 1853 C C . LEU A 1 237 ? -6.209 -3.759 4.079 1.00 96.25 237 LEU A C 1
ATOM 1855 O O . LEU A 1 237 ? -7.077 -3.823 4.948 1.00 96.25 237 LEU A O 1
ATOM 1859 N N . TRP A 1 238 ? -6.336 -3.035 2.976 1.00 97.38 238 TRP A N 1
ATOM 1860 C CA . TRP A 1 238 ? -7.508 -2.253 2.619 1.00 97.38 238 TRP A CA 1
ATOM 1861 C C . TRP A 1 238 ? -8.069 -2.712 1.279 1.00 97.38 238 TRP A C 1
ATOM 1863 O O . TRP A 1 238 ? -7.327 -3.136 0.388 1.00 97.38 238 TRP A O 1
ATOM 1873 N N . ARG A 1 239 ? -9.376 -2.533 1.097 1.00 97.19 239 ARG A N 1
ATOM 1874 C CA . ARG A 1 239 ? -10.033 -2.618 -0.208 1.00 97.19 239 ARG A CA 1
ATOM 1875 C C . ARG A 1 239 ? -10.626 -1.287 -0.626 1.00 97.19 239 ARG A C 1
ATOM 1877 O O . ARG A 1 239 ? -11.238 -0.592 0.187 1.00 97.19 239 ARG A O 1
ATOM 1884 N N . ARG A 1 240 ? -10.471 -0.941 -1.911 1.00 96.38 240 ARG A N 1
ATOM 1885 C CA . ARG A 1 240 ? -11.167 0.215 -2.483 1.00 96.38 240 ARG A CA 1
ATOM 1886 C C . ARG A 1 240 ? -12.640 -0.128 -2.659 1.00 96.38 240 ARG A C 1
ATOM 1888 O O . ARG A 1 240 ? -12.984 -0.977 -3.474 1.00 96.38 240 ARG A O 1
ATOM 1895 N N . VAL A 1 241 ? -13.504 0.559 -1.929 1.00 94.81 241 VAL A N 1
ATOM 1896 C CA . VAL A 1 241 ? -14.956 0.391 -2.027 1.00 94.81 241 VAL A CA 1
ATOM 1897 C C . VAL A 1 241 ? -15.540 1.316 -3.088 1.00 94.81 241 VAL A C 1
ATOM 1899 O O . VAL A 1 241 ? -14.986 2.374 -3.399 1.00 94.81 241 VAL A O 1
ATOM 1902 N N . LYS A 1 242 ? -16.676 0.919 -3.664 1.00 89.00 242 LYS A N 1
ATOM 1903 C CA . LYS A 1 242 ? -17.453 1.800 -4.536 1.00 89.00 242 LYS A CA 1
ATOM 1904 C C . LYS A 1 242 ? -18.074 2.909 -3.681 1.00 89.00 242 LYS A C 1
ATOM 1906 O O . LYS A 1 242 ? -18.785 2.603 -2.727 1.00 89.00 242 LYS A O 1
ATOM 1911 N N . THR A 1 243 ? -17.753 4.162 -4.000 1.00 65.88 243 THR A N 1
ATOM 1912 C CA . THR A 1 243 ? -18.370 5.352 -3.388 1.00 65.88 243 THR A CA 1
ATOM 1913 C C . THR A 1 243 ? -19.741 5.611 -3.989 1.00 65.88 243 THR A C 1
ATOM 1915 O O . THR A 1 243 ? -19.910 5.309 -5.195 1.00 65.88 243 THR A O 1
#

Mean predicted aligned error: 13.68 Å

Sequence (243 aa):
MAEHTLESWKRQRRAVIHTLDIKPSHLKHAEKIVSRFRRGMYANDVDFHVGDVSSWIKARFTAQTKGDATKEPEPFLSYVFLDLPSAEDQMELVSKALHVDGALAVFNPSVTQIVDLVRTVKELRLPFALDTVVELRGSDTIRKWDIRATQPRAMARKAANDTSSNDENKEVDVSEGTAESDEKEASLAKQAVEEAKALESIDAEQDERLQTADDGWVYVCRPQTGLTMGVGGFVGLWRRVKT